Protein AF-A0A1R1XC77-F1 (afdb_monomer)

InterPro domains:
  IPR001584 Integrase, catalytic core [PS50994] (1-130)
  IPR012337 Ribonuclease H-like superfamily [SSF53098] (2-134)
  IPR036397 Ribonuclease H superfamily [G3DSA:3.30.420.10] (1-162)

Nearest PDB structures (foldseek):
  3oyj-assembly1_A-2  TM=8.930E-01  e=3.545E-09  Human spumaretrovirus
  3oyn-assembly1_A  TM=8.926E-01  e=4.710E-09  Human spumaretrovirus
  3s3n-assembly1_A-2  TM=8.943E-01  e=9.857E-09  Human spumaretrovirus
  4bac-assembly1_A-2  TM=8.737E-01  e=1.553E-08  Human spumaretrovirus
  6rny-assembly1_O  TM=8.824E-01  e=2.311E-08  Human spumaretrovirus

Structure (mmCIF, N/CA/C/O backbone):
data_AF-A0A1R1XC77-F1
#
_entry.id   AF-A0A1R1XC77-F1
#
loop_
_atom_site.group_PDB
_atom_site.id
_atom_site.type_symbol
_atom_site.label_atom_id
_atom_site.label_alt_id
_atom_site.label_comp_id
_atom_site.label_asym_id
_atom_site.label_entity_id
_atom_site.label_seq_id
_atom_site.pdbx_PDB_ins_code
_atom_site.Cartn_x
_atom_site.Cartn_y
_atom_site.Cartn_z
_atom_site.occupancy
_atom_site.B_iso_or_equiv
_atom_site.auth_seq_id
_atom_site.auth_comp_id
_atom_site.auth_asym_id
_atom_site.auth_atom_id
_atom_site.pdbx_PDB_model_num
ATOM 1 N N . MET A 1 1 ? -1.184 0.624 1.222 1.00 87.88 1 MET A N 1
ATOM 2 C CA . MET A 1 1 ? -1.801 -0.631 0.746 1.00 87.88 1 MET A CA 1
ATOM 3 C C . MET A 1 1 ? -0.849 -1.342 -0.208 1.00 87.88 1 MET A C 1
ATOM 5 O O . MET A 1 1 ? -0.090 -0.680 -0.910 1.00 87.88 1 MET A O 1
ATOM 9 N N . VAL A 1 2 ? -0.875 -2.674 -0.224 1.00 89.31 2 VAL A N 1
ATOM 10 C CA . VAL A 1 2 ? -0.146 -3.497 -1.199 1.00 89.31 2 VAL A CA 1
ATOM 11 C C . VAL A 1 2 ? -1.129 -4.496 -1.777 1.00 89.31 2 VAL A C 1
ATOM 13 O O . VAL A 1 2 ? -1.768 -5.211 -1.009 1.00 89.31 2 VAL A O 1
ATOM 16 N N . GLU A 1 3 ? -1.263 -4.532 -3.099 1.00 88.25 3 GLU A N 1
ATOM 17 C CA . GLU A 1 3 ? -2.025 -5.590 -3.759 1.00 88.25 3 GLU A CA 1
ATOM 18 C C . GLU A 1 3 ? -1.209 -6.884 -3.657 1.00 88.25 3 GLU A C 1
ATOM 20 O O . GLU A 1 3 ? -0.029 -6.921 -4.017 1.00 88.25 3 GLU A O 1
ATOM 25 N N . VAL A 1 4 ? -1.803 -7.920 -3.063 1.00 82.62 4 VAL A N 1
ATOM 26 C CA . VAL A 1 4 ? -1.058 -9.106 -2.646 1.00 82.62 4 VAL A CA 1
ATOM 27 C C . VAL A 1 4 ? -0.496 -9.830 -3.855 1.00 82.62 4 VAL A C 1
ATOM 29 O O . VAL A 1 4 ? 0.689 -10.131 -3.808 1.00 82.62 4 VAL A O 1
ATOM 32 N N . LEU A 1 5 ? -1.266 -10.073 -4.919 1.00 79.00 5 LEU A N 1
ATOM 33 C CA . LEU A 1 5 ? -0.900 -10.934 -6.054 1.00 79.00 5 LEU A CA 1
ATOM 34 C C . LEU A 1 5 ? 0.253 -10.387 -6.905 1.00 79.00 5 LEU A C 1
ATOM 36 O O . LEU A 1 5 ? 1.128 -11.136 -7.330 1.00 79.00 5 LEU A O 1
ATOM 40 N N . THR A 1 6 ? 0.287 -9.086 -7.128 1.00 82.62 6 THR A N 1
ATOM 41 C CA . THR A 1 6 ? 1.262 -8.392 -7.980 1.00 82.62 6 THR A CA 1
ATOM 42 C C . THR A 1 6 ? 2.365 -7.752 -7.144 1.00 82.62 6 THR A C 1
ATOM 44 O O . THR A 1 6 ? 3.489 -7.569 -7.608 1.00 82.62 6 THR A O 1
ATOM 47 N N . GLY A 1 7 ? 2.086 -7.477 -5.865 1.00 85.19 7 GLY A N 1
ATOM 48 C CA . GLY A 1 7 ? 2.939 -6.653 -5.013 1.00 85.19 7 GLY A CA 1
ATOM 49 C C . GLY A 1 7 ? 2.828 -5.160 -5.329 1.00 85.19 7 GLY A C 1
ATOM 50 O O . GLY A 1 7 ? 3.708 -4.404 -4.915 1.00 85.19 7 GLY A O 1
ATOM 51 N N . PHE A 1 8 ? 1.797 -4.732 -6.070 1.00 89.94 8 PHE A N 1
ATOM 52 C CA . PHE A 1 8 ? 1.641 -3.348 -6.505 1.00 89.94 8 PHE A CA 1
ATOM 53 C C . PHE A 1 8 ? 1.431 -2.410 -5.304 1.00 89.94 8 PHE A C 1
ATOM 55 O O . PHE A 1 8 ? 0.468 -2.575 -4.544 1.00 89.94 8 PHE A O 1
ATOM 62 N N . PRO A 1 9 ? 2.317 -1.415 -5.100 1.00 93.19 9 PRO A N 1
ATOM 63 C CA . PRO A 1 9 ? 2.225 -0.510 -3.969 1.00 93.19 9 PRO A CA 1
ATOM 64 C C . PRO A 1 9 ? 1.277 0.665 -4.244 1.00 93.19 9 PRO A C 1
ATOM 66 O O . PRO A 1 9 ? 1.368 1.357 -5.267 1.00 93.19 9 PRO A O 1
ATOM 69 N N . PHE A 1 10 ? 0.421 0.960 -3.269 1.00 93.19 10 PHE A N 1
ATOM 70 C CA . PHE A 1 10 ? -0.387 2.176 -3.223 1.00 93.19 10 PHE A CA 1
ATOM 71 C C . PHE A 1 10 ? -0.190 2.883 -1.883 1.00 93.19 10 PHE A C 1
ATOM 73 O O . PHE A 1 10 ? -0.379 2.287 -0.819 1.00 93.19 10 PHE A O 1
ATOM 80 N N . ALA A 1 11 ? 0.194 4.153 -1.926 1.00 93.56 11 ALA A N 1
ATOM 81 C CA . ALA A 1 11 ? 0.341 4.989 -0.747 1.00 93.56 11 ALA A CA 1
ATOM 82 C C . ALA A 1 11 ? -0.021 6.430 -1.095 1.00 93.56 11 ALA A C 1
ATOM 84 O O . ALA A 1 11 ? 0.158 6.862 -2.232 1.00 93.56 11 ALA A O 1
ATOM 85 N N . GLU A 1 12 ? -0.502 7.150 -0.094 1.00 92.69 12 GLU A N 1
ATOM 86 C CA . GLU A 1 12 ? -0.872 8.554 -0.181 1.00 92.69 12 GLU A CA 1
ATOM 87 C C . GLU A 1 12 ? -0.440 9.239 1.116 1.00 92.69 12 GLU A C 1
ATOM 89 O O . GLU A 1 12 ? -0.431 8.606 2.176 1.00 92.69 12 GLU A O 1
ATOM 94 N N . ALA A 1 13 ? -0.029 10.503 1.025 1.00 93.19 13 ALA A N 1
ATOM 95 C CA . ALA A 1 13 ? 0.314 11.294 2.196 1.00 93.19 13 ALA A CA 1
ATOM 96 C C . ALA A 1 13 ? -0.971 11.742 2.904 1.00 93.19 13 ALA A C 1
ATOM 98 O O . ALA A 1 13 ? -1.868 12.301 2.277 1.00 93.19 13 ALA A O 1
ATOM 99 N N . THR A 1 14 ? -1.053 11.502 4.211 1.00 92.50 14 THR A N 1
ATOM 100 C CA . THR A 1 14 ? -2.159 11.965 5.055 1.00 92.50 14 THR A CA 1
ATOM 101 C C . THR A 1 14 ? -1.616 12.815 6.195 1.00 92.50 14 THR A C 1
ATOM 103 O O . THR A 1 14 ? -0.503 12.600 6.674 1.00 92.50 14 THR A O 1
ATOM 106 N N . THR A 1 15 ? -2.402 13.798 6.631 1.00 90.81 15 THR A N 1
ATOM 107 C CA . THR A 1 15 ? -2.060 14.677 7.762 1.00 90.81 15 THR A CA 1
ATOM 108 C C . THR A 1 15 ? -2.272 14.001 9.111 1.00 90.81 15 THR A C 1
ATOM 110 O O . THR A 1 15 ? -1.662 14.370 10.110 1.00 90.81 15 THR A O 1
ATOM 113 N N . ASP A 1 16 ? -3.157 13.014 9.143 1.00 92.31 16 ASP A N 1
ATOM 114 C CA . ASP A 1 16 ? -3.595 12.310 10.330 1.00 92.31 16 ASP A CA 1
ATOM 115 C C . ASP A 1 16 ? -3.727 10.809 10.049 1.00 92.31 16 ASP A C 1
ATOM 117 O O . ASP A 1 16 ? -3.636 10.323 8.917 1.00 92.31 16 ASP A O 1
ATOM 121 N N . THR A 1 17 ? -3.929 10.061 11.126 1.00 90.00 17 THR A N 1
ATOM 122 C CA . THR A 1 17 ? -4.075 8.606 11.099 1.00 90.00 17 THR A CA 1
ATOM 123 C C . THR A 1 17 ? -5.507 8.177 11.387 1.00 90.00 17 THR A C 1
ATOM 125 O O . THR A 1 17 ? -5.725 7.018 11.709 1.00 90.00 17 THR A O 1
ATOM 128 N N . THR A 1 18 ? -6.505 9.063 11.300 1.00 93.81 18 THR A N 1
ATOM 129 C CA . THR A 1 18 ? -7.883 8.728 11.688 1.00 93.81 18 THR A CA 1
ATOM 130 C C . THR A 1 18 ? -8.541 7.721 10.740 1.00 93.81 18 THR A C 1
ATOM 132 O O . THR A 1 18 ? -8.132 7.529 9.593 1.00 93.81 18 THR A O 1
ATOM 135 N N . ALA A 1 19 ? -9.618 7.086 11.212 1.00 93.19 19 ALA A N 1
ATOM 136 C CA . ALA A 1 19 ? -10.421 6.176 10.398 1.00 93.19 19 ALA A CA 1
ATOM 137 C C . ALA A 1 19 ? -10.983 6.850 9.134 1.00 93.19 19 ALA A C 1
ATOM 139 O O . ALA A 1 19 ? -11.102 6.209 8.096 1.00 93.19 19 ALA A O 1
ATOM 140 N N . VAL A 1 20 ? -11.306 8.147 9.204 1.00 94.62 20 VAL A N 1
ATOM 141 C CA . VAL A 1 20 ? -11.859 8.900 8.069 1.00 94.62 20 VAL A CA 1
ATOM 142 C C . VAL A 1 20 ? -10.829 9.024 6.955 1.00 94.62 20 VAL A C 1
ATOM 144 O O . VAL A 1 20 ? -11.122 8.670 5.814 1.00 94.62 20 VAL A O 1
ATOM 147 N N . SER A 1 21 ? -9.615 9.448 7.294 1.00 94.88 21 SER A N 1
ATOM 148 C CA . SER A 1 21 ? -8.523 9.582 6.331 1.00 94.88 21 SER A CA 1
ATOM 149 C C . SER A 1 21 ? -8.114 8.228 5.756 1.00 94.88 21 SER A C 1
ATOM 151 O O . SER A 1 21 ? -7.915 8.105 4.549 1.00 94.88 21 SER A O 1
ATOM 153 N N . ALA A 1 22 ? -8.100 7.172 6.579 1.00 93.56 22 ALA A N 1
ATOM 154 C CA . ALA A 1 22 ? -7.872 5.810 6.098 1.00 93.56 22 ALA A CA 1
ATOM 155 C C . ALA A 1 22 ? -8.928 5.370 5.063 1.00 93.56 22 ALA A C 1
ATOM 157 O O . ALA A 1 22 ? -8.568 4.847 4.008 1.00 93.56 22 ALA A O 1
ATOM 158 N N . ILE A 1 23 ? -10.217 5.625 5.322 1.00 95.00 23 ILE A N 1
ATOM 159 C CA . ILE A 1 23 ? -11.314 5.320 4.386 1.00 95.00 23 ILE A CA 1
ATOM 160 C C . ILE A 1 23 ? -11.181 6.122 3.086 1.00 95.00 23 ILE A C 1
ATOM 162 O O . ILE A 1 23 ? -11.423 5.578 2.009 1.00 95.00 23 ILE A O 1
ATOM 166 N N . GLN A 1 24 ? -10.780 7.394 3.153 1.00 95.25 24 GLN A N 1
ATOM 167 C CA . GLN A 1 24 ? -10.574 8.225 1.961 1.00 95.25 24 GLN A CA 1
ATOM 168 C C . GLN A 1 24 ? -9.462 7.668 1.066 1.00 95.25 24 GLN A C 1
ATOM 170 O O . GLN A 1 24 ? -9.666 7.505 -0.138 1.00 95.25 24 GLN A O 1
ATOM 175 N N . VAL A 1 25 ? -8.3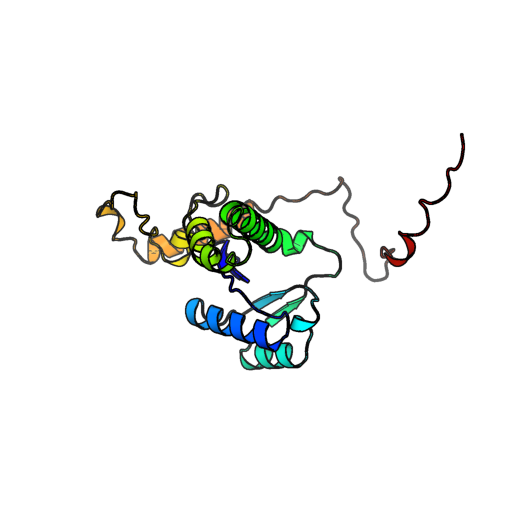16 7.315 1.657 1.00 94.62 25 VAL A N 1
ATOM 176 C CA . VAL A 1 25 ? -7.190 6.708 0.929 1.00 94.62 25 VAL A CA 1
ATOM 177 C C . VAL A 1 25 ? -7.592 5.357 0.333 1.00 94.62 25 VAL A C 1
ATOM 179 O O . VAL A 1 25 ? -7.286 5.075 -0.826 1.00 94.62 25 VAL A O 1
ATOM 182 N N . LEU A 1 26 ? -8.321 4.526 1.085 1.00 94.00 26 LEU A N 1
ATOM 183 C CA . LEU A 1 26 ? -8.824 3.251 0.571 1.00 94.00 26 LEU A CA 1
ATOM 184 C C . LEU A 1 26 ? -9.819 3.445 -0.573 1.00 94.00 26 LEU A C 1
ATOM 186 O O . LEU A 1 26 ? -9.684 2.777 -1.592 1.00 94.00 26 LEU A O 1
ATOM 190 N N . SER A 1 27 ? -10.738 4.403 -0.469 1.00 94.75 27 SER A N 1
ATOM 191 C CA . SER A 1 27 ? -11.710 4.699 -1.530 1.00 94.75 27 SER A CA 1
ATOM 192 C C . SER A 1 27 ? -11.021 5.123 -2.830 1.00 94.75 27 SER A C 1
ATOM 194 O O . SER A 1 27 ? -11.387 4.646 -3.902 1.00 94.75 27 SER A O 1
ATOM 196 N N . LYS A 1 28 ? -9.972 5.954 -2.739 1.00 94.69 28 LYS A N 1
ATOM 197 C CA . LYS A 1 28 ? -9.125 6.322 -3.890 1.00 94.69 28 LYS A CA 1
ATOM 198 C C . LYS A 1 28 ? -8.359 5.132 -4.457 1.00 94.69 28 LYS A C 1
ATOM 200 O O . LYS A 1 28 ? -8.113 5.069 -5.654 1.00 94.69 28 LYS A O 1
ATOM 205 N N . SER A 1 29 ? -7.967 4.185 -3.612 1.00 93.44 29 SER A N 1
ATOM 206 C CA . SER A 1 29 ? -7.352 2.953 -4.097 1.00 93.44 29 SER A CA 1
ATOM 207 C C . SER A 1 29 ? -8.380 2.077 -4.823 1.00 93.44 29 SER A C 1
ATOM 209 O O . SER A 1 29 ? -8.116 1.604 -5.925 1.00 93.44 29 SER A O 1
ATOM 211 N N . PHE A 1 30 ? -9.587 1.921 -4.279 1.00 93.50 30 PHE A N 1
ATOM 212 C CA . PHE A 1 30 ? -10.622 1.064 -4.860 1.00 93.50 30 PHE A CA 1
ATOM 213 C C . PHE A 1 30 ? -11.185 1.618 -6.165 1.00 93.50 30 PHE A C 1
ATOM 215 O O . PHE A 1 30 ? -11.630 0.837 -6.998 1.00 93.50 30 PHE A O 1
ATOM 222 N N . SER A 1 31 ? -11.113 2.931 -6.402 1.00 92.94 31 SER A N 1
ATOM 223 C CA . SER A 1 31 ? -11.456 3.487 -7.715 1.00 92.94 31 SER A CA 1
ATOM 224 C C . SER A 1 31 ? -10.480 3.068 -8.822 1.00 92.94 31 SER A C 1
ATOM 226 O O . SER A 1 31 ? -10.850 3.097 -9.991 1.00 92.94 31 SER A O 1
ATOM 228 N N . ILE A 1 32 ? -9.255 2.657 -8.469 1.00 89.19 32 ILE A N 1
ATOM 229 C CA . ILE A 1 32 ? -8.234 2.179 -9.413 1.00 89.19 32 ILE A CA 1
ATOM 230 C C . ILE A 1 32 ? -8.257 0.650 -9.506 1.00 89.19 32 ILE A C 1
ATOM 232 O O . ILE A 1 32 ? -8.220 0.094 -10.600 1.00 89.19 32 ILE A O 1
ATOM 236 N N . PHE A 1 33 ? -8.286 -0.032 -8.358 1.00 88.25 33 PHE A N 1
ATOM 237 C CA . PHE A 1 33 ? -8.129 -1.490 -8.280 1.00 88.25 33 PHE A CA 1
ATOM 238 C C . PHE A 1 33 ? -9.455 -2.258 -8.308 1.00 88.25 33 PHE A C 1
ATOM 240 O O . PHE A 1 33 ? -9.455 -3.470 -8.511 1.00 88.25 33 PHE A O 1
ATOM 247 N N . GLY A 1 34 ? -10.573 -1.572 -8.081 1.00 91.38 34 GLY A N 1
ATOM 248 C CA . GLY A 1 34 ? -11.833 -2.193 -7.694 1.00 91.38 34 GLY A CA 1
ATOM 249 C C . GLY A 1 34 ? -11.916 -2.448 -6.186 1.00 91.38 34 GLY A C 1
ATOM 250 O O . GLY A 1 34 ? -10.931 -2.353 -5.447 1.00 91.38 34 GLY A O 1
ATOM 251 N N . ILE A 1 35 ? -13.125 -2.763 -5.722 1.00 93.50 35 ILE A N 1
ATOM 252 C CA . ILE A 1 35 ? -13.384 -3.114 -4.323 1.00 93.50 35 ILE A CA 1
ATOM 253 C C . ILE A 1 35 ? -12.896 -4.554 -4.082 1.00 93.50 35 ILE A C 1
ATOM 255 O O . ILE A 1 35 ? -13.362 -5.471 -4.763 1.00 93.50 35 ILE A O 1
ATOM 259 N N . PRO A 1 36 ? -11.971 -4.787 -3.134 1.00 92.44 36 PRO A N 1
ATOM 260 C CA . PRO A 1 36 ? -11.471 -6.125 -2.849 1.00 92.44 36 PRO A CA 1
ATOM 261 C C . PRO A 1 36 ? -12.483 -6.940 -2.039 1.00 92.44 36 PRO A C 1
ATOM 263 O O . PRO A 1 36 ? -13.169 -6.418 -1.166 1.00 92.44 36 PRO A O 1
ATOM 266 N N . SER A 1 37 ? -12.496 -8.258 -2.235 1.00 92.06 37 SER A N 1
ATOM 267 C CA . SER A 1 37 ? -13.297 -9.171 -1.405 1.00 92.06 37 SER A CA 1
ATOM 268 C C . SER A 1 37 ? -12.763 -9.306 0.023 1.00 92.06 37 SER A C 1
ATOM 270 O O . SER A 1 37 ? -13.518 -9.606 0.948 1.00 92.06 37 SER A O 1
ATOM 272 N N . ARG A 1 38 ? -11.454 -9.099 0.224 1.00 91.44 38 ARG A N 1
ATOM 273 C CA . ARG A 1 38 ? -10.793 -9.231 1.524 1.00 91.44 38 ARG A CA 1
ATOM 274 C C . ARG A 1 38 ? -9.698 -8.192 1.710 1.00 91.44 38 ARG A C 1
ATOM 276 O O . ARG A 1 38 ? -8.892 -7.962 0.812 1.00 91.44 38 ARG A O 1
ATOM 283 N N . ILE A 1 39 ? -9.618 -7.643 2.919 1.00 91.81 39 ILE A N 1
ATOM 284 C CA . ILE A 1 39 ? -8.525 -6.772 3.354 1.00 91.81 39 ILE A CA 1
ATOM 285 C C . ILE A 1 39 ? -7.885 -7.365 4.599 1.00 91.81 39 ILE A C 1
ATOM 287 O O . ILE A 1 39 ? -8.565 -7.653 5.580 1.00 91.81 39 ILE A O 1
ATOM 291 N N . THR A 1 40 ? -6.562 -7.509 4.566 1.00 89.94 40 THR A N 1
ATOM 292 C CA . THR A 1 40 ? -5.771 -7.885 5.737 1.00 89.94 40 THR A CA 1
ATOM 293 C C . THR A 1 40 ? -5.157 -6.634 6.350 1.00 89.94 40 THR A C 1
ATOM 295 O O . THR A 1 40 ? -4.413 -5.919 5.678 1.00 89.94 40 THR A O 1
ATOM 298 N N . ILE A 1 41 ? -5.463 -6.379 7.618 1.00 89.62 41 ILE A N 1
ATOM 299 C CA . ILE A 1 41 ? -5.046 -5.182 8.360 1.00 89.62 41 ILE A CA 1
ATOM 300 C C . ILE A 1 41 ? -4.523 -5.556 9.742 1.00 89.62 41 ILE A C 1
ATOM 302 O O . ILE A 1 41 ? -4.835 -6.618 10.285 1.00 89.62 41 ILE A O 1
ATOM 306 N N . ASP A 1 42 ? -3.708 -4.675 10.312 1.00 87.31 42 ASP A N 1
ATOM 307 C CA . ASP A 1 42 ? -3.322 -4.775 11.712 1.00 87.31 42 ASP A CA 1
ATOM 308 C C . ASP A 1 42 ? -4.465 -4.328 12.643 1.00 87.31 42 ASP A C 1
ATOM 310 O O . ASP A 1 42 ? -5.546 -3.921 12.216 1.00 87.31 42 ASP A O 1
ATOM 314 N N . ARG A 1 43 ? -4.228 -4.433 13.953 1.00 85.38 43 ARG A N 1
ATOM 315 C CA . ARG A 1 43 ? -5.180 -4.014 14.993 1.00 85.38 43 ARG A CA 1
ATOM 316 C C . ARG A 1 43 ? -5.066 -2.521 15.342 1.00 85.38 43 ARG A C 1
ATOM 318 O O . ARG A 1 43 ? -5.332 -2.146 16.484 1.00 85.38 43 ARG A O 1
ATOM 325 N N . GLY A 1 44 ? -4.641 -1.674 14.402 1.00 84.38 44 GLY A N 1
ATOM 326 C CA . GLY A 1 44 ? -4.600 -0.226 14.597 1.00 84.38 44 GLY A CA 1
ATOM 327 C C . GLY A 1 44 ? -5.982 0.345 14.934 1.00 84.38 44 GLY A C 1
ATOM 328 O O . GLY A 1 44 ? -6.995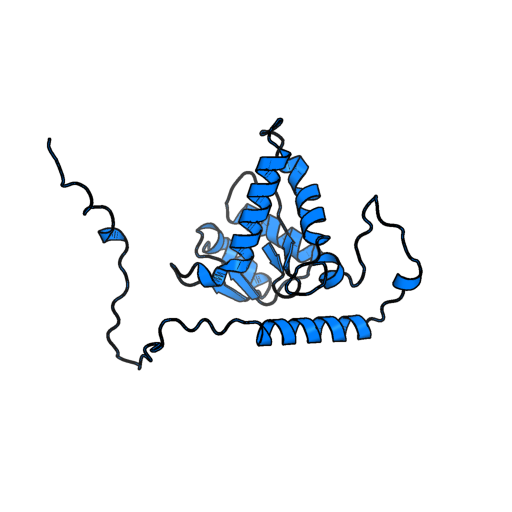 -0.092 14.390 1.00 84.38 44 GLY A O 1
ATOM 329 N N . THR A 1 45 ? -6.032 1.340 15.822 1.00 86.31 45 THR A N 1
ATOM 330 C CA . THR A 1 45 ? -7.282 1.943 16.334 1.00 86.31 45 THR A CA 1
ATOM 331 C C . THR A 1 45 ? -8.190 2.483 15.230 1.00 86.31 45 THR A C 1
ATOM 333 O O . THR A 1 45 ? -9.414 2.422 15.322 1.00 86.31 45 THR A O 1
ATOM 336 N N . SER A 1 46 ? -7.599 2.978 14.150 1.00 88.00 46 SER A N 1
ATOM 337 C CA . SER A 1 46 ? -8.308 3.505 12.984 1.00 88.00 46 SER A CA 1
ATOM 338 C C . SER A 1 46 ? -9.069 2.414 12.237 1.00 88.00 46 SER A C 1
ATOM 340 O O . SER A 1 46 ? -10.182 2.647 11.764 1.00 88.00 46 SER A O 1
ATOM 342 N N . PHE A 1 47 ? -8.496 1.213 12.193 1.00 86.50 47 PHE A N 1
ATOM 343 C CA . PHE A 1 47 ? -9.046 0.062 11.491 1.00 86.50 47 PHE A CA 1
ATOM 344 C C . PHE A 1 47 ? -9.982 -0.797 12.350 1.00 86.50 47 PHE A C 1
ATOM 346 O O . PHE A 1 47 ? -10.771 -1.565 11.812 1.00 86.50 47 PHE A O 1
ATOM 353 N N . THR A 1 48 ? -9.932 -0.656 13.677 1.00 88.31 48 THR A N 1
ATOM 354 C CA . THR A 1 48 ? -10.879 -1.300 14.605 1.00 88.31 48 THR A CA 1
ATOM 355 C C . THR A 1 48 ? 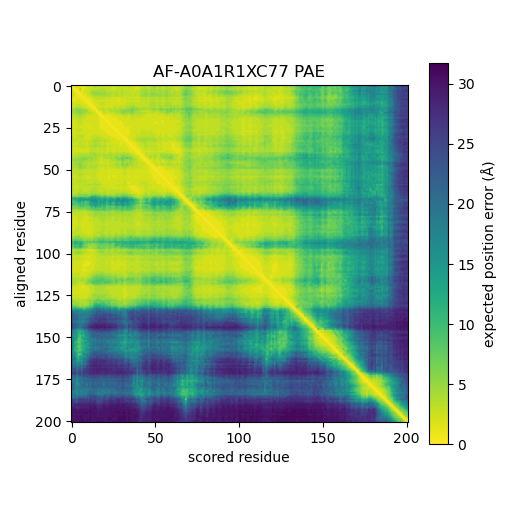-12.085 -0.421 14.944 1.00 88.31 48 THR A C 1
ATOM 357 O O . THR A 1 48 ? -12.971 -0.846 15.683 1.00 88.31 48 THR A O 1
ATOM 360 N N . SER A 1 49 ? -12.147 0.798 14.403 1.00 92.62 49 SER A N 1
ATOM 361 C CA . SER A 1 49 ? -13.252 1.730 14.633 1.00 92.62 49 SER A CA 1
ATOM 362 C C . SER A 1 49 ? -14.570 1.266 13.994 1.00 92.62 49 SER A C 1
ATOM 364 O O . SER A 1 49 ? -14.583 0.676 12.912 1.00 92.62 49 SER A O 1
ATOM 366 N N . ASN A 1 50 ? -15.703 1.612 14.617 1.00 93.75 50 ASN A N 1
ATOM 367 C CA . ASN A 1 50 ? -17.038 1.300 14.082 1.00 93.75 50 ASN A CA 1
ATOM 368 C C . ASN A 1 50 ? -17.233 1.850 12.665 1.00 93.75 50 ASN A C 1
ATOM 370 O O . ASN A 1 50 ? -17.722 1.143 11.793 1.00 93.75 50 ASN A O 1
ATOM 374 N N . LYS A 1 51 ? -16.754 3.072 12.410 1.00 94.56 51 LYS A N 1
ATOM 375 C CA . LYS A 1 51 ? -16.848 3.723 11.100 1.00 94.56 51 LYS A CA 1
ATOM 376 C C . LYS A 1 51 ? -16.123 2.942 9.999 1.00 94.56 51 LYS A C 1
ATOM 378 O O . LYS A 1 51 ? -16.604 2.869 8.873 1.00 94.56 51 LYS A O 1
ATOM 383 N N . PHE A 1 52 ? -14.970 2.351 10.318 1.00 94.56 52 PHE A N 1
ATOM 384 C CA . PHE A 1 52 ? -14.238 1.506 9.377 1.00 94.56 52 PHE A CA 1
ATOM 385 C C . PHE A 1 52 ? -14.974 0.190 9.103 1.00 94.56 52 PHE A C 1
ATOM 387 O O . PHE A 1 52 ? -15.087 -0.221 7.948 1.00 94.56 52 PHE A O 1
ATOM 394 N N . ASN A 1 53 ? -15.525 -0.433 10.150 1.00 93.88 53 ASN A N 1
ATOM 395 C CA . ASN A 1 53 ? -16.323 -1.652 10.018 1.00 93.88 53 ASN A CA 1
ATOM 396 C C . ASN A 1 53 ? -17.589 -1.419 9.179 1.00 93.88 53 ASN A C 1
ATOM 398 O O . ASN A 1 53 ? -17.871 -2.203 8.278 1.00 93.88 53 ASN A O 1
ATOM 402 N N . GLU A 1 54 ? -18.316 -0.323 9.412 1.00 96.00 54 GLU A N 1
ATOM 403 C CA . GLU A 1 54 ? -19.490 0.067 8.617 1.00 96.00 54 GLU A CA 1
ATOM 404 C C . GLU A 1 54 ? -19.140 0.256 7.139 1.00 96.00 54 GLU A C 1
ATOM 406 O O . GLU A 1 54 ? -19.825 -0.277 6.267 1.00 96.00 54 GLU A O 1
ATOM 411 N N . TYR A 1 55 ? -18.038 0.955 6.852 1.00 95.44 55 TYR A N 1
ATOM 412 C CA . TYR A 1 55 ? -17.557 1.141 5.485 1.00 95.44 55 TYR A CA 1
ATOM 413 C C . TYR A 1 55 ? -17.212 -0.190 4.802 1.00 95.44 55 TYR A C 1
ATOM 415 O O . TYR A 1 55 ? -17.577 -0.401 3.644 1.00 95.44 55 TYR A O 1
ATOM 423 N N . CYS A 1 56 ? -16.539 -1.105 5.504 1.00 94.94 56 CYS A N 1
ATOM 424 C CA . CYS A 1 56 ? -16.217 -2.420 4.951 1.00 94.94 56 CYS A CA 1
ATOM 425 C C . CYS A 1 56 ? -17.478 -3.257 4.713 1.00 94.94 56 CYS A C 1
ATOM 427 O O . CYS A 1 56 ? -17.613 -3.846 3.644 1.00 94.94 56 CYS A O 1
ATOM 429 N N . ASN A 1 57 ? -18.428 -3.246 5.652 1.00 95.25 57 ASN A N 1
ATOM 430 C CA . ASN A 1 57 ? -19.699 -3.957 5.520 1.00 95.25 57 ASN A CA 1
ATOM 431 C C . ASN A 1 57 ? -20.525 -3.433 4.337 1.00 95.25 57 ASN A C 1
ATOM 433 O O . ASN A 1 57 ? -21.029 -4.230 3.552 1.00 95.25 57 ASN A O 1
ATOM 437 N N . TYR A 1 58 ? -20.605 -2.110 4.160 1.00 95.81 58 TYR A N 1
ATOM 438 C CA . TYR A 1 58 ? -21.306 -1.492 3.027 1.00 95.81 58 TYR A CA 1
ATOM 439 C C . TYR A 1 58 ? -20.732 -1.933 1.672 1.00 95.81 58 TYR A C 1
ATOM 441 O O . TYR A 1 58 ? -21.472 -2.160 0.719 1.00 95.81 58 TYR A O 1
ATOM 449 N N . ASN A 1 59 ? -19.410 -2.091 1.595 1.00 94.75 59 ASN A N 1
ATOM 450 C CA . ASN A 1 59 ? -18.713 -2.513 0.381 1.00 94.75 59 ASN A CA 1
ATOM 451 C C . ASN A 1 59 ? -18.544 -4.043 0.271 1.00 94.75 59 ASN A C 1
ATOM 453 O O . ASN A 1 59 ? -17.848 -4.507 -0.629 1.00 94.75 59 ASN A O 1
ATOM 457 N N . ASN A 1 60 ? -19.161 -4.835 1.160 1.00 95.44 60 ASN A N 1
ATOM 458 C CA . ASN A 1 60 ? -19.014 -6.297 1.227 1.00 95.44 60 ASN A CA 1
ATOM 459 C C . ASN A 1 60 ? -17.550 -6.775 1.329 1.00 95.44 60 ASN A C 1
ATOM 461 O O . ASN A 1 60 ? -17.167 -7.804 0.767 1.00 95.44 60 ASN A O 1
ATOM 465 N N . ILE A 1 61 ? -16.721 -6.025 2.054 1.00 95.88 61 ILE A N 1
ATOM 466 C CA . ILE A 1 61 ? -15.303 -6.320 2.251 1.00 95.88 61 ILE A CA 1
ATOM 467 C C . ILE A 1 61 ? -15.130 -7.158 3.517 1.00 95.88 61 ILE A C 1
ATOM 469 O O . ILE A 1 61 ? -15.442 -6.717 4.624 1.00 95.88 61 ILE A O 1
ATOM 473 N N . MET A 1 62 ? -14.541 -8.344 3.376 1.00 93.62 62 MET A N 1
ATOM 474 C CA . MET A 1 62 ? -14.173 -9.177 4.517 1.00 93.62 62 MET A CA 1
ATOM 475 C C . MET A 1 62 ? -12.897 -8.650 5.181 1.00 93.62 62 MET A C 1
ATOM 477 O O . MET A 1 62 ? -11.818 -8.649 4.582 1.00 93.62 62 MET A O 1
ATOM 481 N N . ILE A 1 63 ? -13.001 -8.250 6.445 1.00 92.12 63 ILE A N 1
ATOM 482 C CA . ILE A 1 63 ? -11.847 -7.821 7.236 1.00 92.12 63 ILE A CA 1
ATOM 483 C C . ILE A 1 63 ? -11.138 -9.044 7.823 1.00 92.12 63 ILE A C 1
ATOM 485 O O . ILE A 1 63 ? -11.735 -9.843 8.542 1.00 92.12 63 ILE A O 1
ATOM 489 N N . ASN A 1 64 ? -9.837 -9.154 7.568 1.00 89.69 64 ASN A N 1
ATOM 490 C CA . ASN A 1 64 ? -8.950 -10.107 8.217 1.00 89.69 64 ASN A CA 1
ATOM 491 C C . ASN A 1 64 ? -7.974 -9.358 9.136 1.00 89.69 64 ASN A C 1
ATOM 493 O O . ASN A 1 64 ? -7.050 -8.688 8.671 1.00 89.69 64 ASN A O 1
ATOM 497 N N . LEU A 1 65 ? -8.183 -9.460 10.448 1.00 88.44 65 LEU A N 1
ATOM 498 C CA . LEU A 1 65 ? -7.308 -8.834 11.438 1.00 88.44 65 LEU A CA 1
ATOM 499 C C . LEU A 1 65 ? -6.110 -9.735 11.725 1.00 88.44 65 LEU A C 1
ATOM 501 O O . LEU A 1 65 ? -6.262 -10.854 12.220 1.00 88.44 65 LEU A O 1
ATOM 505 N N . LEU A 1 66 ? -4.910 -9.213 11.491 1.00 83.44 66 LEU A N 1
ATOM 506 C CA . LEU A 1 66 ? -3.679 -9.916 11.821 1.00 83.44 66 LEU A CA 1
ATOM 507 C C . LEU A 1 66 ? -3.597 -10.189 13.327 1.00 83.44 66 LEU A C 1
ATOM 509 O O . LEU A 1 66 ? -3.857 -9.273 14.121 1.00 83.44 66 LEU A O 1
ATOM 513 N N . PRO A 1 67 ? -3.230 -11.418 13.744 1.00 76.12 67 PRO A N 1
ATOM 514 C CA . PRO A 1 67 ? -3.009 -11.759 15.141 1.00 76.12 67 PRO A CA 1
ATOM 515 C C . PRO A 1 67 ? -2.082 -10.757 15.815 1.00 76.12 67 PRO A C 1
ATOM 517 O O . PRO A 1 67 ? -1.091 -10.299 15.239 1.00 76.12 67 PRO A O 1
ATOM 520 N N . ALA A 1 68 ? -2.412 -10.407 17.056 1.00 65.81 68 ALA A N 1
ATOM 521 C CA . ALA A 1 68 ? -1.532 -9.565 17.839 1.00 65.81 68 ALA A CA 1
ATOM 522 C C . ALA A 1 68 ? -0.160 -10.247 17.941 1.00 65.81 68 ALA A C 1
ATOM 524 O O . ALA A 1 68 ? -0.066 -11.439 18.224 1.00 65.81 68 ALA A O 1
ATOM 525 N N . TYR A 1 69 ? 0.901 -9.473 17.718 1.00 60.59 69 TYR A N 1
ATOM 526 C CA . TYR A 1 69 ? 2.284 -9.913 17.909 1.00 60.59 69 TYR A CA 1
ATOM 527 C C . TYR A 1 69 ? 2.801 -10.984 16.935 1.00 60.59 69 TYR A C 1
ATOM 529 O O . TYR A 1 69 ? 3.813 -11.614 17.232 1.00 60.59 69 TYR A O 1
ATOM 537 N N . GLN A 1 70 ? 2.187 -11.119 15.755 1.00 63.53 70 GLN A N 1
ATOM 538 C CA . GLN A 1 70 ? 2.714 -11.922 14.644 1.00 63.53 70 GLN A CA 1
ATOM 539 C C . GLN A 1 70 ? 3.103 -11.035 13.441 1.00 63.53 70 GLN A C 1
ATOM 541 O O . GLN A 1 70 ? 2.433 -11.069 12.407 1.00 63.53 70 GLN A O 1
ATOM 546 N N . PRO A 1 71 ? 4.190 -10.236 13.541 1.00 58.41 71 PRO A N 1
ATOM 547 C CA . PRO A 1 71 ? 4.637 -9.351 12.452 1.00 58.41 71 PRO A CA 1
ATOM 548 C C . PRO A 1 71 ? 4.996 -10.128 11.177 1.00 58.41 71 PRO A C 1
ATOM 550 O O . PRO A 1 71 ? 4.867 -9.629 10.062 1.00 58.41 71 PRO A O 1
ATOM 553 N N . GLU A 1 72 ? 5.355 -11.407 11.321 1.00 63.16 72 GLU A N 1
ATOM 554 C CA . GLU A 1 72 ? 5.670 -12.297 10.204 1.00 63.16 72 GLU A CA 1
ATOM 555 C C . GLU A 1 72 ? 4.559 -12.381 9.150 1.00 63.16 72 GLU A C 1
ATOM 557 O O . GLU A 1 72 ? 4.857 -12.591 7.971 1.00 63.16 72 GLU A O 1
ATOM 562 N N . TRP A 1 73 ? 3.302 -12.190 9.561 1.00 64.06 73 TRP A N 1
ATOM 563 C CA . TRP A 1 73 ? 2.128 -12.269 8.693 1.00 64.06 73 TRP A CA 1
ATOM 564 C C . TRP A 1 73 ? 1.905 -10.966 7.902 1.00 64.06 73 TRP A C 1
ATOM 566 O O . TRP A 1 73 ? 1.262 -10.985 6.854 1.00 64.06 73 TRP A O 1
ATOM 576 N N . ALA A 1 74 ? 2.493 -9.848 8.349 1.00 73.44 74 ALA A N 1
ATOM 577 C CA . ALA A 1 74 ? 2.468 -8.546 7.675 1.00 73.44 74 ALA A CA 1
ATOM 578 C C . ALA A 1 74 ? 3.712 -8.277 6.807 1.00 73.44 74 ALA A C 1
ATOM 580 O O . ALA A 1 74 ? 3.849 -7.189 6.241 1.00 73.44 74 ALA A O 1
ATOM 581 N N . GLY A 1 75 ? 4.633 -9.240 6.686 1.00 78.31 75 GLY A N 1
ATOM 582 C CA . GLY A 1 75 ? 5.999 -8.985 6.213 1.00 78.31 75 GLY A CA 1
ATOM 583 C C . GLY A 1 75 ? 6.112 -8.309 4.838 1.00 78.31 75 GLY A C 1
ATOM 584 O O . GLY A 1 75 ? 7.029 -7.520 4.613 1.00 78.31 75 GLY A O 1
ATOM 585 N N . ALA A 1 76 ? 5.175 -8.556 3.916 1.00 79.94 76 ALA A N 1
ATOM 586 C CA . ALA A 1 76 ? 5.155 -7.882 2.614 1.00 79.94 76 ALA A CA 1
ATOM 587 C C . ALA A 1 76 ? 4.878 -6.372 2.741 1.00 79.94 76 ALA A C 1
ATOM 589 O O . ALA A 1 76 ? 5.575 -5.557 2.131 1.00 79.94 76 ALA A O 1
ATOM 590 N N . VAL A 1 77 ? 3.898 -5.999 3.570 1.00 84.56 77 VAL A N 1
ATOM 591 C CA . VAL A 1 77 ? 3.535 -4.601 3.836 1.00 84.56 77 VAL A CA 1
ATOM 592 C C . VAL A 1 77 ? 4.641 -3.910 4.628 1.00 84.56 77 VAL A C 1
ATOM 594 O O . VAL A 1 77 ? 5.009 -2.781 4.299 1.00 84.56 77 VAL A O 1
ATOM 597 N N . GLU A 1 78 ? 5.221 -4.588 5.621 1.00 85.69 78 GLU A N 1
ATOM 598 C CA . GLU A 1 78 ? 6.327 -4.050 6.422 1.00 85.69 78 GLU A CA 1
ATOM 599 C C . GLU A 1 78 ? 7.567 -3.771 5.566 1.00 85.69 78 GLU A C 1
ATOM 601 O O . GLU A 1 78 ? 8.126 -2.671 5.624 1.00 85.69 78 GLU A O 1
ATOM 606 N N . LYS A 1 79 ? 7.960 -4.726 4.712 1.00 86.31 79 LYS A N 1
ATOM 607 C CA . LYS A 1 79 ? 9.112 -4.581 3.811 1.00 86.31 79 LYS A CA 1
ATOM 608 C C . LYS A 1 79 ? 8.913 -3.446 2.812 1.00 86.31 79 LYS A C 1
ATOM 610 O O . LYS A 1 79 ? 9.838 -2.660 2.582 1.00 86.31 79 LYS A O 1
ATOM 615 N N . LEU A 1 80 ? 7.719 -3.335 2.229 1.00 87.94 80 LEU A N 1
ATOM 616 C CA . LEU A 1 80 ? 7.418 -2.224 1.333 1.00 87.94 80 LEU A CA 1
ATOM 617 C C . LEU A 1 80 ? 7.456 -0.896 2.091 1.00 87.94 80 LEU A C 1
ATOM 619 O O . LEU A 1 80 ? 8.117 0.035 1.643 1.00 87.94 80 LEU A O 1
ATOM 623 N N . SER A 1 81 ? 6.798 -0.817 3.247 1.00 89.69 81 SER A N 1
ATOM 624 C CA . SER A 1 81 ? 6.744 0.410 4.048 1.00 89.69 81 SER A CA 1
ATOM 625 C C . SER A 1 81 ? 8.140 0.863 4.470 1.00 89.69 81 SER A C 1
ATOM 627 O O . SER A 1 81 ? 8.449 2.050 4.408 1.00 89.69 81 SER A O 1
ATOM 629 N N . TYR A 1 82 ? 9.018 -0.076 4.834 1.00 90.94 82 TYR A N 1
ATOM 630 C CA . TYR A 1 82 ? 10.432 0.205 5.073 1.00 90.94 82 TYR A CA 1
ATOM 631 C C . TYR A 1 82 ? 11.115 0.782 3.829 1.00 90.94 82 TYR A C 1
ATOM 633 O O . TYR A 1 82 ? 11.763 1.822 3.915 1.00 90.94 82 TYR A O 1
ATOM 641 N N . THR A 1 83 ? 10.932 0.144 2.672 1.00 92.31 83 THR A N 1
ATOM 642 C CA . THR A 1 83 ? 11.545 0.577 1.406 1.00 92.31 83 THR A CA 1
ATOM 643 C C . THR A 1 83 ? 11.077 1.976 1.002 1.00 92.31 83 THR A C 1
ATOM 645 O O . THR A 1 83 ? 11.894 2.804 0.597 1.00 92.31 83 THR A O 1
ATOM 648 N N . VAL A 1 84 ? 9.783 2.268 1.157 1.00 92.81 84 VAL A N 1
ATOM 649 C CA . VAL A 1 84 ? 9.200 3.590 0.892 1.00 92.81 84 VAL A CA 1
ATOM 650 C C . VAL A 1 84 ? 9.807 4.630 1.828 1.00 92.81 84 VAL A C 1
ATOM 652 O O . VAL A 1 84 ? 10.357 5.615 1.344 1.00 92.81 84 VAL A O 1
ATOM 655 N N . ARG A 1 85 ? 9.799 4.391 3.148 1.00 92.19 85 ARG A N 1
ATOM 656 C CA . ARG A 1 85 ? 10.395 5.320 4.126 1.00 92.19 85 ARG A CA 1
ATOM 657 C C . ARG A 1 85 ? 11.870 5.580 3.836 1.00 92.19 85 ARG A C 1
ATOM 659 O O . ARG A 1 85 ? 12.277 6.733 3.785 1.00 92.19 85 ARG A O 1
ATOM 666 N N . TYR A 1 86 ? 12.647 4.527 3.587 1.00 93.56 86 TYR A N 1
ATOM 667 C CA . TYR A 1 86 ? 14.065 4.641 3.248 1.00 93.56 86 TYR A CA 1
ATOM 668 C C . TYR A 1 86 ? 14.286 5.496 1.993 1.00 93.56 86 TYR A C 1
ATOM 670 O O . TYR A 1 86 ? 15.119 6.402 1.994 1.00 93.56 86 TYR A O 1
ATOM 678 N N . SER A 1 87 ? 13.507 5.242 0.938 1.00 92.94 87 SER A N 1
ATOM 679 C CA . SER A 1 87 ? 13.604 5.975 -0.329 1.00 92.94 87 SER A CA 1
ATOM 680 C C . SER A 1 87 ? 13.224 7.446 -0.165 1.00 92.94 87 SER A C 1
ATOM 682 O O . SER A 1 87 ? 13.888 8.312 -0.735 1.00 92.94 87 SER A O 1
ATOM 684 N N . ILE A 1 88 ? 12.205 7.737 0.652 1.00 93.38 88 ILE A N 1
ATOM 685 C CA . ILE A 1 88 ? 11.809 9.106 0.997 1.00 93.38 88 ILE A CA 1
ATOM 686 C C . ILE A 1 88 ? 12.960 9.795 1.725 1.00 93.38 88 ILE A C 1
ATOM 688 O O . ILE A 1 88 ? 13.433 10.824 1.257 1.00 93.38 88 ILE A O 1
ATOM 692 N N . THR A 1 89 ? 13.483 9.188 2.797 1.00 91.19 89 THR A N 1
ATOM 693 C CA . THR A 1 89 ? 14.588 9.757 3.584 1.00 91.19 89 THR A CA 1
ATOM 694 C C . THR A 1 89 ? 15.814 10.066 2.729 1.00 91.19 89 THR A C 1
ATOM 696 O O . THR A 1 89 ? 16.464 11.084 2.950 1.00 91.19 89 THR A O 1
ATOM 699 N N . LYS A 1 90 ? 16.136 9.212 1.750 1.00 91.94 90 LYS A N 1
ATOM 700 C CA . LYS A 1 90 ? 17.253 9.436 0.821 1.00 91.94 90 LYS A CA 1
ATOM 701 C C . LYS A 1 90 ? 16.972 10.528 -0.209 1.00 91.94 90 LYS A C 1
ATOM 703 O O . LYS A 1 90 ? 17.882 11.278 -0.541 1.00 91.94 90 LYS A O 1
ATOM 708 N N . SER A 1 91 ? 15.738 10.632 -0.690 1.00 89.69 91 SER A N 1
ATOM 709 C CA . SER A 1 91 ? 15.359 11.627 -1.704 1.00 89.69 91 SER A CA 1
ATOM 710 C C . SER A 1 91 ? 15.169 13.024 -1.107 1.00 89.69 91 SER A C 1
ATOM 712 O O . SER A 1 91 ? 15.423 14.019 -1.776 1.00 89.69 91 SER A O 1
ATOM 714 N N . SER A 1 92 ? 14.774 13.111 0.166 1.00 90.19 92 SER A N 1
ATOM 715 C CA . SER A 1 92 ? 14.455 14.363 0.857 1.00 90.19 92 SER A CA 1
ATOM 716 C C . SER A 1 92 ? 15.583 14.874 1.768 1.00 90.19 92 SER A C 1
ATOM 718 O O . SER A 1 92 ? 15.319 15.675 2.663 1.00 90.19 92 SER A O 1
ATOM 720 N N . ILE A 1 93 ? 16.837 14.425 1.587 1.00 88.81 93 ILE A N 1
ATOM 721 C CA . ILE A 1 93 ? 17.978 14.800 2.456 1.00 88.81 93 ILE A CA 1
ATOM 722 C C . ILE A 1 93 ? 18.122 16.323 2.575 1.00 88.81 93 ILE A C 1
ATOM 724 O O . ILE A 1 93 ? 18.325 16.835 3.675 1.00 88.81 93 ILE A O 1
ATOM 728 N N . HIS A 1 94 ? 17.984 17.034 1.453 1.00 87.38 94 HIS A N 1
ATOM 729 C CA . HIS A 1 94 ? 18.154 18.487 1.376 1.00 87.38 94 HIS A CA 1
ATOM 730 C C . HIS A 1 94 ? 16.850 19.276 1.579 1.00 87.38 94 HIS A C 1
ATOM 732 O O . HIS A 1 94 ? 16.902 20.484 1.775 1.00 87.38 94 HIS A O 1
ATOM 738 N N . GLN A 1 95 ? 15.687 18.617 1.520 1.00 88.38 95 GLN A N 1
ATOM 739 C CA . GLN A 1 95 ? 14.360 19.245 1.586 1.00 88.38 95 GLN A CA 1
ATOM 740 C C . GLN A 1 95 ? 13.380 18.314 2.310 1.00 88.38 95 GLN A C 1
ATOM 742 O O . GLN A 1 95 ? 12.525 17.679 1.691 1.00 88.38 95 GLN A O 1
ATOM 747 N N . LYS A 1 96 ? 13.536 18.188 3.632 1.00 84.25 96 LYS A N 1
ATOM 748 C CA . LYS A 1 96 ? 12.747 17.245 4.443 1.00 84.25 96 LYS A CA 1
ATOM 749 C C . LYS A 1 96 ? 11.263 17.601 4.502 1.00 84.25 96 LYS A C 1
ATOM 751 O O . LYS A 1 96 ? 10.441 16.694 4.546 1.00 84.25 96 LYS A O 1
ATOM 756 N N . ASP A 1 97 ? 10.935 18.888 4.454 1.00 86.50 97 ASP A N 1
ATOM 757 C CA . ASP A 1 97 ? 9.553 19.370 4.578 1.00 86.50 97 ASP A CA 1
ATOM 758 C C . ASP A 1 97 ? 8.704 19.082 3.332 1.00 86.50 97 ASP A C 1
ATOM 760 O O . ASP A 1 97 ? 7.483 19.086 3.408 1.00 86.50 97 ASP A O 1
ATOM 764 N N . LEU A 1 98 ? 9.346 18.773 2.199 1.00 89.44 98 LEU A N 1
ATOM 765 C CA . LEU A 1 98 ? 8.709 18.487 0.908 1.00 89.44 98 LEU A CA 1
ATOM 766 C C . LEU A 1 98 ? 8.814 17.002 0.532 1.00 89.44 98 LEU A C 1
ATOM 768 O O . LEU A 1 98 ? 8.931 16.647 -0.643 1.00 89.44 98 LEU A O 1
ATOM 772 N N . TRP A 1 99 ? 8.860 16.120 1.532 1.00 90.94 99 TRP A N 1
ATOM 773 C CA . TRP A 1 99 ? 9.043 14.679 1.337 1.00 90.94 99 TRP A CA 1
ATOM 774 C C . TRP A 1 99 ? 7.914 14.038 0.511 1.00 90.94 99 TRP A C 1
ATOM 776 O O . TRP A 1 99 ? 8.146 13.083 -0.237 1.00 90.94 99 TRP A O 1
ATOM 786 N N . ASP A 1 100 ? 6.703 14.573 0.627 1.00 91.19 100 ASP A N 1
ATOM 787 C CA . ASP A 1 100 ? 5.474 14.141 -0.035 1.00 91.19 100 ASP A CA 1
ATOM 788 C C . ASP A 1 100 ? 5.545 14.314 -1.559 1.00 91.19 100 ASP A C 1
ATOM 790 O O . ASP A 1 100 ? 5.112 13.427 -2.301 1.00 91.19 100 ASP A O 1
ATOM 794 N N . ASN A 1 101 ? 6.224 15.360 -2.041 1.00 91.12 101 ASN A N 1
ATOM 795 C CA . ASN A 1 101 ? 6.480 15.577 -3.471 1.00 91.12 101 ASN A CA 1
ATOM 796 C C . ASN A 1 101 ? 7.288 14.440 -4.123 1.00 91.12 101 ASN A C 1
ATOM 798 O O . ASN A 1 101 ? 7.194 14.207 -5.334 1.00 91.12 101 ASN A O 1
ATOM 802 N N . TYR A 1 102 ? 8.077 13.703 -3.336 1.00 91.75 102 TYR A N 1
ATOM 803 C CA . TYR A 1 102 ? 8.862 12.565 -3.822 1.00 91.75 102 TYR A CA 1
ATOM 804 C C . TYR A 1 102 ? 8.081 11.249 -3.793 1.00 91.75 102 TYR A C 1
ATOM 806 O O . TYR A 1 102 ? 8.470 10.306 -4.489 1.00 91.75 102 TYR A O 1
ATOM 814 N N . LEU A 1 103 ? 6.972 11.166 -3.047 1.00 93.38 103 LEU A N 1
ATOM 815 C CA . LEU A 1 103 ? 6.228 9.921 -2.838 1.00 93.38 103 LEU A CA 1
ATOM 816 C C . LEU A 1 103 ? 5.775 9.300 -4.163 1.00 93.38 103 LEU A C 1
ATOM 818 O O . LEU A 1 103 ? 6.027 8.121 -4.403 1.00 93.38 103 LEU A O 1
ATOM 822 N N . ASN A 1 104 ? 5.179 10.093 -5.056 1.00 92.44 104 ASN A N 1
ATOM 823 C CA . ASN A 1 104 ? 4.697 9.600 -6.350 1.00 92.44 104 ASN A CA 1
ATOM 824 C C . ASN A 1 104 ? 5.833 9.074 -7.237 1.00 92.44 104 ASN A C 1
ATOM 826 O O . ASN A 1 104 ? 5.688 8.021 -7.860 1.00 92.44 104 ASN A O 1
ATOM 830 N N . LYS A 1 105 ? 6.986 9.755 -7.247 1.00 92.06 105 LYS A N 1
ATOM 831 C CA . LYS A 1 105 ? 8.173 9.319 -8.003 1.00 92.06 105 LYS A CA 1
ATOM 832 C C . LYS A 1 105 ? 8.733 8.009 -7.450 1.00 92.06 105 LYS A C 1
ATOM 834 O O . LYS A 1 105 ? 9.049 7.100 -8.213 1.00 92.06 105 LYS A O 1
ATOM 839 N N . ILE A 1 106 ? 8.800 7.886 -6.125 1.00 93.88 106 ILE A N 1
ATOM 840 C CA . ILE A 1 106 ? 9.256 6.669 -5.442 1.00 93.88 106 ILE A CA 1
ATOM 841 C C . ILE A 1 106 ? 8.300 5.509 -5.719 1.00 93.88 106 ILE A C 1
ATOM 843 O O . ILE A 1 106 ? 8.746 4.420 -6.071 1.00 93.88 106 ILE A O 1
ATOM 847 N N . LEU A 1 107 ? 6.988 5.729 -5.606 1.00 94.44 107 LEU A N 1
ATOM 848 C CA . LEU A 1 107 ? 5.989 4.707 -5.910 1.00 94.44 107 LEU A CA 1
ATOM 849 C C . LEU A 1 107 ? 6.071 4.259 -7.369 1.00 94.44 107 LEU A C 1
ATOM 851 O O . LEU A 1 107 ? 6.006 3.060 -7.624 1.00 94.44 107 LEU A O 1
ATOM 855 N N . PHE A 1 108 ? 6.255 5.185 -8.313 1.00 92.94 108 PHE A N 1
ATOM 856 C CA . PHE A 1 108 ? 6.462 4.843 -9.720 1.00 92.94 108 PHE A CA 1
ATOM 857 C C . PHE A 1 108 ? 7.708 3.970 -9.912 1.00 92.94 108 PHE A C 1
ATOM 859 O O . PHE A 1 108 ? 7.615 2.906 -10.522 1.00 92.94 108 PHE A O 1
ATOM 866 N N . ALA A 1 109 ? 8.838 4.340 -9.304 1.00 92.31 109 ALA A N 1
ATOM 867 C CA . ALA A 1 109 ? 10.061 3.541 -9.360 1.00 92.31 109 ALA A CA 1
ATOM 868 C C . ALA A 1 109 ? 9.874 2.137 -8.756 1.00 92.31 109 ALA A C 1
ATOM 870 O O . ALA A 1 109 ? 10.337 1.150 -9.323 1.00 92.31 109 ALA A O 1
ATOM 871 N N . LEU A 1 110 ? 9.155 2.019 -7.633 1.00 92.50 110 LEU A N 1
ATOM 872 C CA . LEU A 1 110 ? 8.850 0.725 -7.013 1.00 92.50 110 LEU A CA 1
ATOM 873 C C . LEU A 1 110 ? 7.897 -0.128 -7.859 1.00 92.50 110 LEU A C 1
ATOM 875 O O . LEU A 1 110 ? 8.034 -1.347 -7.867 1.00 92.50 110 LEU A O 1
ATOM 879 N N . ARG A 1 111 ? 6.956 0.492 -8.579 1.00 92.69 111 ARG A N 1
ATOM 880 C CA . ARG A 1 111 ? 6.047 -0.198 -9.511 1.00 92.69 111 ARG A CA 1
ATOM 881 C C . ARG A 1 111 ? 6.776 -0.691 -10.760 1.00 92.69 111 ARG A C 1
ATOM 883 O O . ARG A 1 111 ? 6.457 -1.770 -11.242 1.00 92.69 111 ARG A O 1
ATOM 890 N N . ALA A 1 112 ? 7.742 0.076 -11.261 1.00 90.81 112 ALA A N 1
ATOM 891 C CA . ALA A 1 112 ? 8.522 -0.262 -12.450 1.00 90.81 112 ALA A CA 1
ATOM 892 C C . ALA A 1 112 ? 9.676 -1.240 -12.171 1.00 90.81 112 ALA A C 1
ATOM 894 O O . ALA A 1 112 ? 10.192 -1.882 -13.081 1.00 90.81 112 ALA A O 1
ATOM 895 N N . ARG A 1 113 ? 10.106 -1.375 -10.913 1.00 89.06 113 ARG A N 1
ATOM 896 C CA . ARG A 1 113 ? 11.229 -2.244 -10.561 1.00 89.06 113 ARG A CA 1
ATOM 897 C C . ARG A 1 113 ? 10.840 -3.720 -10.640 1.00 89.06 113 ARG A C 1
ATOM 899 O O . ARG A 1 113 ? 9.975 -4.184 -9.902 1.00 89.06 113 ARG A O 1
ATOM 906 N N . VAL A 1 114 ? 11.582 -4.481 -11.440 1.00 85.25 114 VAL A N 1
ATOM 907 C CA . VAL A 1 114 ? 11.476 -5.943 -11.498 1.00 85.25 114 VAL A CA 1
ATOM 908 C C . VAL A 1 114 ? 11.802 -6.568 -10.137 1.00 85.25 114 VAL A C 1
ATOM 910 O O . VAL A 1 114 ? 12.855 -6.317 -9.540 1.00 85.25 114 VAL A O 1
ATOM 913 N N . HIS A 1 115 ? 10.886 -7.388 -9.624 1.00 81.69 115 HIS A N 1
ATOM 914 C CA . HIS A 1 115 ? 11.079 -8.119 -8.375 1.00 81.69 115 HIS A CA 1
ATOM 915 C C . HIS A 1 115 ? 11.827 -9.432 -8.628 1.00 81.69 115 HIS A C 1
ATOM 917 O O . HIS A 1 115 ? 11.405 -10.244 -9.443 1.00 81.69 115 HIS A O 1
ATOM 923 N N . SER A 1 116 ? 12.876 -9.712 -7.848 1.00 76.00 116 SER A N 1
ATOM 924 C CA . SER A 1 116 ? 13.677 -10.941 -7.995 1.00 76.00 116 SER A CA 1
ATOM 925 C C . SER A 1 116 ? 12.882 -12.238 -7.814 1.00 76.00 116 SER A C 1
ATOM 927 O O . SER A 1 116 ? 13.267 -13.267 -8.349 1.00 76.00 116 SER A O 1
ATOM 929 N N . LYS A 1 117 ? 11.777 -12.196 -7.058 1.00 70.12 117 LYS A N 1
ATOM 930 C CA . LYS A 1 117 ? 10.912 -13.361 -6.825 1.00 70.12 117 LYS A CA 1
ATOM 931 C C . LYS A 1 117 ? 10.028 -13.705 -8.018 1.00 70.12 117 LYS A C 1
ATOM 933 O O . LYS A 1 117 ? 9.729 -14.870 -8.224 1.00 70.12 117 LYS A O 1
ATOM 938 N N . THR A 1 118 ? 9.536 -12.691 -8.721 1.00 72.88 118 THR A N 1
ATOM 939 C CA . THR A 1 118 ? 8.564 -12.863 -9.805 1.00 72.88 118 THR A CA 1
ATOM 940 C C . THR A 1 118 ? 9.218 -12.775 -11.173 1.00 72.88 118 THR A C 1
ATOM 942 O O . THR A 1 118 ? 8.640 -13.268 -12.126 1.00 72.88 118 THR A O 1
ATOM 945 N N . GLY A 1 119 ? 10.389 -12.141 -11.287 1.00 76.31 119 GLY A N 1
ATOM 946 C CA . GLY A 1 119 ? 11.025 -11.842 -12.572 1.00 76.31 119 GLY A CA 1
ATOM 947 C C . GLY A 1 119 ? 10.354 -10.701 -13.343 1.00 76.31 119 GLY A C 1
ATOM 948 O O . GLY A 1 119 ? 10.855 -10.307 -14.386 1.00 76.31 119 GLY A O 1
ATOM 949 N N . TYR A 1 120 ? 9.278 -10.122 -12.800 1.00 80.75 120 TYR A N 1
ATOM 950 C CA . TYR A 1 120 ? 8.465 -9.088 -13.443 1.00 80.75 120 TYR A CA 1
ATOM 951 C C . TYR A 1 120 ? 8.270 -7.865 -12.543 1.00 80.75 120 TYR A C 1
ATOM 953 O O . TYR A 1 120 ? 8.335 -7.975 -11.309 1.00 80.75 120 TYR A O 1
ATOM 961 N N . SER A 1 121 ? 8.012 -6.704 -13.152 1.00 86.88 121 SER A N 1
ATOM 962 C CA . SER A 1 121 ? 7.659 -5.476 -12.433 1.00 86.88 121 SER A CA 1
ATOM 963 C C . SER A 1 121 ? 6.210 -5.540 -11.918 1.00 86.88 121 SER A C 1
ATOM 965 O O . SER A 1 121 ? 5.339 -6.076 -12.604 1.00 86.88 121 SER A O 1
ATOM 967 N N . PRO A 1 122 ? 5.888 -5.003 -10.724 1.00 88.62 122 PRO A N 1
ATOM 968 C CA . PRO A 1 122 ? 4.499 -4.919 -10.273 1.00 88.62 122 PRO A CA 1
ATOM 969 C C . PRO A 1 122 ? 3.578 -4.201 -11.266 1.00 88.62 122 PRO A C 1
ATOM 971 O O . PRO A 1 122 ? 2.409 -4.559 -11.375 1.00 88.62 122 PRO A O 1
ATOM 974 N N . TYR A 1 123 ? 4.091 -3.205 -11.997 1.00 88.69 123 TYR A N 1
ATOM 975 C CA . TYR A 1 123 ? 3.346 -2.495 -13.036 1.00 88.69 123 TYR A CA 1
ATOM 976 C C . TYR A 1 123 ? 2.965 -3.429 -14.184 1.00 88.69 123 TYR A C 1
ATOM 978 O O . TYR A 1 123 ? 1.783 -3.528 -14.508 1.00 88.69 123 TYR A O 1
ATOM 986 N N . PHE A 1 124 ? 3.927 -4.187 -14.714 1.00 83.75 124 PHE A N 1
ATOM 987 C CA . PHE A 1 124 ? 3.661 -5.226 -15.700 1.00 83.75 124 PHE A CA 1
ATOM 988 C C . PHE A 1 124 ? 2.686 -6.264 -15.155 1.00 83.75 124 PHE A C 1
ATOM 990 O O . PHE A 1 124 ? 1.712 -6.601 -15.817 1.00 83.75 124 PHE A O 1
ATOM 997 N N . LEU A 1 125 ? 2.842 -6.691 -13.899 1.00 81.88 125 LEU A N 1
ATOM 998 C CA . LEU A 1 125 ? 1.932 -7.624 -13.224 1.00 81.88 125 LEU A CA 1
ATOM 999 C C . LEU A 1 125 ? 0.539 -7.086 -12.928 1.00 81.88 125 LEU A C 1
ATOM 1001 O O . LEU A 1 125 ? -0.363 -7.888 -12.702 1.00 81.88 125 LEU A O 1
ATOM 1005 N N . PHE A 1 126 ? 0.322 -5.777 -13.038 1.00 83.56 126 PHE A N 1
ATOM 1006 C CA . PHE A 1 126 ? -1.003 -5.178 -12.922 1.00 83.56 126 PHE A CA 1
ATOM 1007 C C . PHE A 1 126 ? -1.623 -4.828 -14.287 1.00 83.56 126 PHE A C 1
ATOM 1009 O O . PHE A 1 126 ? -2.711 -5.304 -14.602 1.00 83.56 126 PHE A O 1
ATOM 1016 N N . PHE A 1 127 ? -0.890 -4.139 -15.166 1.00 82.44 127 PHE A N 1
ATOM 1017 C CA . PHE A 1 127 ? -1.401 -3.627 -16.448 1.00 82.44 127 PHE A CA 1
ATOM 1018 C C . PHE A 1 127 ? -1.153 -4.524 -17.671 1.00 82.44 127 PHE A C 1
ATOM 1020 O O . PHE A 1 127 ? -1.820 -4.349 -18.683 1.00 82.44 127 PHE A O 1
ATOM 1027 N N . GLY A 1 128 ? -0.231 -5.488 -17.594 1.00 76.56 128 GLY A N 1
ATOM 1028 C CA . GLY A 1 128 ? 0.139 -6.356 -18.725 1.00 76.56 128 GLY A CA 1
ATOM 1029 C C . GLY A 1 128 ? 1.044 -5.670 -19.751 1.00 76.56 128 GLY A C 1
ATOM 1030 O O . GLY A 1 128 ? 1.245 -6.182 -20.841 1.00 76.56 128 GLY A O 1
ATOM 1031 N N . ILE A 1 129 ? 1.570 -4.496 -19.408 1.00 80.38 129 ILE A N 1
ATOM 1032 C CA . ILE A 1 129 ? 2.527 -3.728 -20.200 1.00 80.38 129 ILE A CA 1
ATOM 1033 C C . ILE A 1 129 ? 3.589 -3.176 -19.257 1.00 80.38 129 ILE A C 1
ATOM 1035 O O . ILE A 1 129 ? 3.297 -2.910 -18.089 1.00 80.38 129 ILE A O 1
ATOM 1039 N N . GLU A 1 130 ? 4.817 -3.013 -19.736 1.00 81.50 130 GLU A N 1
ATOM 1040 C CA . GLU A 1 130 ? 5.853 -2.344 -18.950 1.00 81.50 130 GLU A CA 1
ATOM 1041 C C . GLU A 1 130 ? 5.608 -0.824 -18.935 1.00 81.50 130 GLU A C 1
ATOM 1043 O O . GLU A 1 130 ? 5.122 -0.257 -19.920 1.00 81.50 130 GLU A O 1
ATOM 1048 N N . PRO A 1 131 ? 5.908 -0.133 -17.821 1.00 82.88 131 PRO A N 1
ATOM 1049 C CA . PRO A 1 131 ? 5.766 1.308 -17.765 1.00 82.88 131 PRO A CA 1
ATOM 1050 C C . PRO A 1 131 ? 6.833 1.955 -18.645 1.00 82.88 131 PRO A C 1
ATOM 1052 O O . PRO A 1 131 ? 8.007 1.591 -18.587 1.00 82.88 131 PRO A O 1
ATOM 1055 N N . ASN A 1 132 ? 6.445 2.974 -19.408 1.00 81.62 132 ASN A N 1
ATOM 1056 C CA . ASN A 1 132 ? 7.410 3.757 -20.165 1.00 81.62 132 ASN A CA 1
ATOM 1057 C C . ASN A 1 132 ? 8.283 4.571 -19.195 1.00 81.62 132 ASN A C 1
ATOM 1059 O O . ASN A 1 132 ? 7.819 5.537 -18.582 1.00 81.62 132 ASN A O 1
ATOM 1063 N N . LEU A 1 133 ? 9.537 4.154 -19.015 1.00 81.25 133 LEU A N 1
ATOM 1064 C CA . LEU A 1 133 ? 10.535 4.936 -18.293 1.00 81.25 133 LEU A CA 1
ATOM 1065 C C . LEU A 1 133 ? 11.275 5.813 -19.298 1.00 81.25 133 LEU A C 1
ATOM 1067 O O . LEU A 1 133 ? 11.689 5.315 -20.339 1.00 81.25 133 LEU A O 1
ATOM 1071 N N . SER A 1 134 ? 11.528 7.075 -18.938 1.00 70.12 134 SER A N 1
ATOM 1072 C CA . SER A 1 134 ? 12.136 8.113 -19.790 1.00 70.12 134 SER A CA 1
ATOM 1073 C C . SER A 1 134 ? 13.423 7.706 -20.529 1.00 70.12 134 SER A C 1
ATOM 1075 O O . SER A 1 134 ? 13.807 8.375 -21.481 1.00 70.12 134 SER A O 1
ATOM 1077 N N . ASN A 1 135 ? 14.085 6.628 -20.098 1.00 64.50 135 ASN A N 1
ATOM 1078 C CA . ASN A 1 135 ? 15.367 6.155 -20.615 1.00 64.50 135 ASN A CA 1
ATOM 1079 C C . ASN A 1 135 ? 15.277 4.785 -21.320 1.00 64.50 135 ASN A C 1
ATOM 1081 O O . ASN A 1 135 ? 16.312 4.166 -21.558 1.00 64.50 135 ASN A O 1
ATOM 1085 N N . THR A 1 136 ? 14.076 4.276 -21.614 1.00 63.19 136 THR A N 1
ATOM 1086 C CA . THR A 1 136 ? 13.895 2.962 -22.258 1.00 63.19 136 THR A CA 1
ATOM 1087 C C . THR A 1 136 ? 13.507 3.160 -23.715 1.00 63.19 136 THR A C 1
ATOM 1089 O O . THR A 1 136 ? 12.567 3.894 -24.010 1.00 63.19 136 THR A O 1
ATOM 1092 N N . LEU A 1 137 ? 14.226 2.512 -24.633 1.00 62.53 137 LEU A N 1
ATOM 1093 C CA . LEU A 1 137 ? 13.813 2.446 -26.033 1.00 62.53 137 LEU A CA 1
ATOM 1094 C C . LEU A 1 137 ? 12.545 1.588 -26.109 1.00 62.53 137 LEU A C 1
ATOM 1096 O O . LEU A 1 137 ? 12.539 0.455 -25.632 1.00 62.53 137 LEU A O 1
ATOM 1100 N N . ILE A 1 138 ? 11.468 2.153 -26.654 1.00 62.03 138 ILE A N 1
ATOM 1101 C CA . ILE A 1 138 ? 10.207 1.437 -26.848 1.00 62.03 138 ILE A CA 1
ATOM 1102 C C . ILE A 1 138 ? 10.418 0.477 -28.016 1.00 62.03 138 ILE A C 1
ATOM 1104 O O . ILE A 1 138 ? 10.593 0.913 -29.151 1.00 62.03 138 ILE A O 1
ATOM 1108 N N . ASP A 1 139 ? 10.419 -0.819 -27.736 1.00 59.22 139 ASP A N 1
ATOM 1109 C CA . ASP A 1 139 ? 10.338 -1.842 -28.771 1.00 59.22 139 ASP A CA 1
ATOM 1110 C C . ASP A 1 139 ? 8.854 -2.087 -29.092 1.00 59.22 139 ASP A C 1
ATOM 1112 O O . ASP A 1 139 ? 8.095 -2.580 -28.253 1.00 59.22 139 ASP A O 1
ATOM 1116 N N . GLU A 1 140 ? 8.422 -1.695 -30.296 1.00 61.19 140 GLU A N 1
ATOM 1117 C CA . GLU A 1 140 ? 7.029 -1.814 -30.757 1.00 61.19 140 GLU A CA 1
ATOM 1118 C C . GLU A 1 140 ? 6.524 -3.267 -30.790 1.00 61.19 140 GLU A C 1
ATOM 1120 O O . GLU A 1 140 ? 5.312 -3.498 -30.776 1.00 61.19 140 GLU A O 1
ATOM 1125 N N . SER A 1 141 ? 7.420 -4.261 -30.760 1.00 59.59 141 SER A N 1
ATOM 1126 C CA . SER A 1 141 ? 7.043 -5.679 -30.716 1.00 59.59 141 SER A CA 1
ATOM 1127 C C . SER A 1 141 ? 6.344 -6.102 -29.410 1.00 59.59 141 SER A C 1
ATOM 1129 O O . SER A 1 141 ? 5.625 -7.102 -29.402 1.00 59.59 141 SER A O 1
ATOM 1131 N N . TYR A 1 142 ? 6.467 -5.321 -28.325 1.00 56.19 142 TYR A N 1
ATOM 1132 C CA . TYR A 1 142 ? 5.812 -5.579 -27.030 1.00 56.19 142 TYR A CA 1
ATOM 1133 C C . TYR A 1 142 ? 4.352 -5.102 -26.944 1.00 56.19 142 TYR A C 1
ATOM 1135 O O . TYR A 1 142 ? 3.684 -5.349 -25.938 1.00 56.19 142 TYR A O 1
ATOM 1143 N N . LEU A 1 143 ? 3.828 -4.426 -27.973 1.00 55.88 143 LEU A N 1
ATOM 1144 C CA . LEU A 1 143 ? 2.496 -3.804 -27.934 1.00 55.88 143 LEU A CA 1
ATOM 1145 C C . LEU A 1 143 ? 1.331 -4.806 -27.979 1.00 55.88 143 LEU A C 1
ATOM 1147 O O . LEU A 1 143 ? 0.187 -4.425 -27.733 1.00 55.88 143 LEU A O 1
ATOM 1151 N N . ILE A 1 144 ? 1.600 -6.084 -28.257 1.00 59.19 144 ILE A N 1
ATOM 1152 C CA . ILE A 1 144 ? 0.573 -7.125 -28.323 1.00 59.19 144 ILE A CA 1
ATOM 1153 C C . ILE A 1 144 ? 0.902 -8.222 -27.311 1.00 59.19 144 ILE A C 1
ATOM 1155 O O . ILE A 1 144 ? 1.510 -9.237 -27.637 1.00 59.19 144 ILE A O 1
ATOM 1159 N N . GLN A 1 145 ? 0.443 -8.047 -26.073 1.00 55.91 145 GLN A N 1
ATOM 1160 C CA . GLN A 1 145 ? 0.264 -9.171 -25.159 1.00 55.91 145 GLN A CA 1
ATOM 1161 C C . GLN A 1 145 ? -1.216 -9.524 -25.100 1.00 55.91 145 GLN A C 1
ATOM 1163 O O . GLN A 1 145 ? -2.049 -8.740 -24.643 1.00 55.91 145 GLN A O 1
ATOM 1168 N N . SER A 1 146 ? -1.560 -10.708 -25.615 1.00 59.28 146 SER A N 1
ATOM 1169 C CA . SER A 1 146 ? -2.932 -11.201 -25.549 1.00 59.28 146 SER A CA 1
ATOM 1170 C C . SER A 1 146 ? -3.372 -11.307 -24.084 1.00 59.28 146 SER A C 1
ATOM 1172 O O . SER A 1 146 ? -2.594 -11.651 -23.188 1.00 59.28 146 SER A O 1
ATOM 1174 N N . LYS A 1 147 ? -4.658 -11.055 -23.831 1.00 59.03 147 LYS A N 1
ATOM 1175 C CA . LYS A 1 147 ? -5.286 -11.255 -22.517 1.00 59.03 147 LYS A CA 1
ATOM 1176 C C . LYS A 1 147 ? -5.045 -12.674 -21.962 1.00 59.03 147 LYS A C 1
ATOM 1178 O O . LYS A 1 147 ? -5.045 -12.866 -20.753 1.00 59.03 147 LYS A O 1
ATOM 1183 N N . GLU A 1 148 ? -4.808 -13.659 -22.826 1.00 60.06 148 GLU A N 1
ATOM 1184 C CA . GLU A 1 148 ? -4.538 -15.058 -22.465 1.00 60.06 148 GLU A CA 1
ATOM 1185 C C . GLU A 1 148 ? -3.096 -15.276 -21.986 1.00 60.06 148 GLU A C 1
ATOM 1187 O O . GLU A 1 148 ? -2.876 -15.982 -20.998 1.00 60.06 148 GLU A O 1
ATOM 1192 N N . ALA A 1 149 ? -2.114 -14.623 -22.622 1.00 59.97 149 ALA A N 1
ATOM 1193 C CA . ALA A 1 149 ? -0.727 -14.617 -22.150 1.00 59.97 149 ALA A CA 1
ATOM 1194 C C . ALA A 1 149 ? -0.657 -14.042 -20.731 1.00 59.97 149 ALA A C 1
ATOM 1196 O O . ALA A 1 149 ? -0.043 -14.622 -19.835 1.00 59.97 149 ALA A O 1
ATOM 1197 N N . ARG A 1 150 ? -1.423 -12.972 -20.508 1.00 65.06 150 ARG A N 1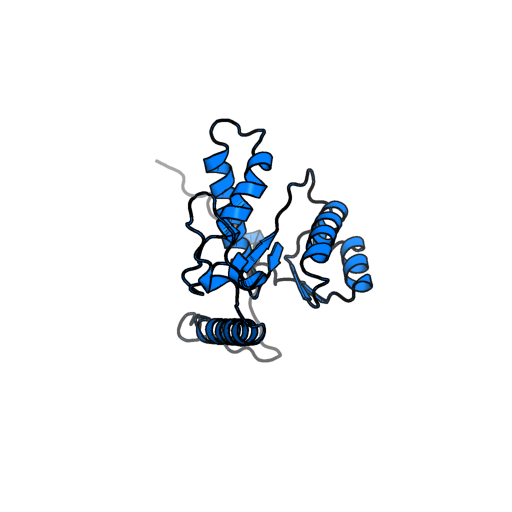
ATOM 1198 C CA . ARG A 1 150 ? -1.574 -12.319 -19.216 1.00 65.06 150 ARG A CA 1
ATOM 1199 C C . ARG A 1 150 ? -2.154 -13.228 -18.126 1.00 65.06 150 ARG A C 1
ATOM 1201 O O . ARG A 1 150 ? -1.630 -13.264 -17.014 1.00 65.06 150 ARG A O 1
ATOM 1208 N N . VAL A 1 151 ? -3.226 -13.959 -18.430 1.00 66.75 151 VAL A N 1
ATOM 1209 C CA . VAL A 1 151 ? -3.828 -14.931 -17.496 1.00 66.75 151 VAL A CA 1
ATOM 1210 C C . VAL A 1 151 ? -2.829 -16.036 -17.159 1.00 66.75 151 VAL A C 1
ATOM 1212 O O . VAL A 1 151 ? -2.613 -16.334 -15.990 1.00 66.75 151 VAL A O 1
ATOM 1215 N N . THR A 1 152 ? -2.131 -16.557 -18.168 1.00 62.56 152 THR A N 1
ATOM 1216 C CA . THR A 1 152 ? -1.119 -17.606 -17.987 1.00 62.56 152 THR A CA 1
ATOM 1217 C C . THR A 1 152 ? 0.042 -17.138 -17.102 1.00 62.56 152 THR A C 1
ATOM 1219 O O . THR A 1 152 ? 0.554 -17.903 -16.284 1.00 62.56 152 THR A O 1
ATOM 1222 N N . GLU A 1 153 ? 0.478 -15.885 -17.238 1.00 64.94 153 GLU A N 1
ATOM 1223 C CA . GLU A 1 153 ? 1.496 -15.291 -16.366 1.00 64.94 153 GLU A CA 1
ATOM 1224 C C . GLU A 1 153 ? 1.008 -15.129 -14.926 1.00 64.94 153 GLU A C 1
ATOM 1226 O O . GLU A 1 153 ? 1.740 -15.473 -13.996 1.00 64.94 153 GLU A O 1
ATOM 1231 N N . LEU A 1 154 ? -0.223 -14.647 -14.728 1.00 68.44 154 LEU A N 1
ATOM 1232 C CA . LEU A 1 154 ? -0.819 -14.514 -13.396 1.00 68.44 154 LEU A CA 1
ATOM 1233 C C . LEU A 1 154 ? -0.989 -15.875 -12.709 1.00 68.44 154 LEU A C 1
ATOM 1235 O O . LEU A 1 154 ? -0.650 -15.995 -11.530 1.00 68.44 154 LEU A O 1
ATOM 1239 N N . ASP A 1 155 ? -1.409 -16.907 -13.442 1.00 68.38 155 ASP A N 1
ATOM 1240 C CA . ASP A 1 155 ? -1.517 -18.277 -12.928 1.00 68.38 155 ASP A CA 1
ATOM 1241 C C . ASP A 1 155 ? -0.144 -18.844 -12.556 1.00 68.38 155 ASP A C 1
ATOM 1243 O O . ASP A 1 155 ? 0.038 -19.387 -11.460 1.00 68.38 155 ASP A O 1
ATOM 1247 N N . LYS A 1 156 ? 0.868 -18.639 -13.412 1.00 68.00 156 LY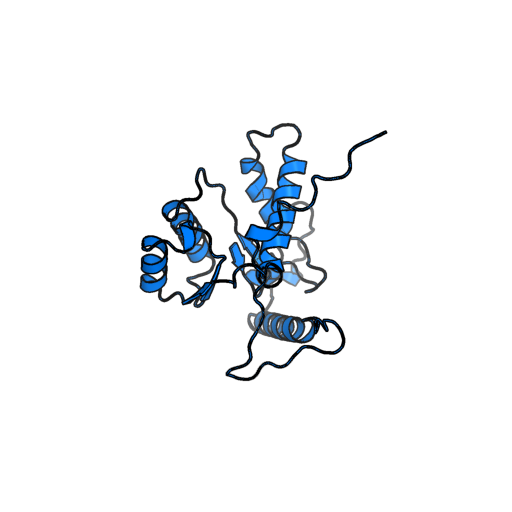S A N 1
ATOM 1248 C CA . LYS A 1 156 ? 2.263 -18.990 -13.102 1.00 68.00 156 LYS A CA 1
ATOM 1249 C C . LYS A 1 156 ? 2.763 -18.266 -11.857 1.00 68.00 156 LYS A C 1
ATOM 1251 O O . LYS A 1 156 ? 3.491 -18.865 -11.068 1.00 68.00 156 LYS A O 1
ATOM 1256 N N . LEU A 1 157 ? 2.389 -17.005 -11.649 1.00 66.31 157 LEU A N 1
ATOM 1257 C CA . LEU A 1 157 ? 2.792 -16.226 -10.476 1.00 66.31 157 LEU A CA 1
ATOM 1258 C C . LEU A 1 157 ? 2.105 -16.685 -9.203 1.00 66.31 157 LEU A C 1
ATOM 1260 O O . LEU A 1 157 ? 2.776 -16.798 -8.176 1.00 66.31 157 LEU A O 1
ATOM 1264 N N . ALA A 1 158 ? 0.801 -16.954 -9.258 1.00 64.56 158 ALA A N 1
ATOM 1265 C CA . ALA A 1 158 ? 0.070 -17.534 -8.143 1.00 64.56 158 ALA A CA 1
ATOM 1266 C C . ALA A 1 158 ? 0.705 -18.876 -7.755 1.00 64.56 158 ALA A C 1
ATOM 1268 O O . ALA A 1 158 ? 1.139 -19.033 -6.613 1.00 64.56 158 ALA A O 1
ATOM 1269 N N . ALA A 1 159 ? 0.887 -19.783 -8.720 1.00 59.34 159 ALA A N 1
ATOM 1270 C CA . ALA A 1 159 ? 1.524 -21.083 -8.513 1.00 59.34 159 ALA A CA 1
ATOM 1271 C C . ALA A 1 159 ? 2.961 -20.960 -7.977 1.00 59.34 159 ALA A C 1
ATOM 1273 O O . ALA A 1 159 ? 3.313 -21.617 -6.999 1.00 59.34 159 ALA A O 1
ATOM 1274 N N . SER A 1 160 ? 3.771 -20.060 -8.543 1.00 59.56 160 SER A N 1
ATOM 1275 C CA . SER A 1 160 ? 5.141 -19.804 -8.073 1.00 59.56 160 SER A CA 1
ATOM 1276 C C . SER A 1 160 ? 5.155 -19.260 -6.648 1.00 59.56 160 SER A C 1
ATOM 1278 O O . SER A 1 160 ? 6.049 -19.589 -5.882 1.00 59.56 160 SER A O 1
ATOM 1280 N N . ARG A 1 161 ? 4.172 -18.449 -6.243 1.00 55.62 161 ARG A N 1
ATOM 1281 C CA . ARG A 1 161 ? 4.080 -17.917 -4.873 1.00 55.62 161 ARG A CA 1
ATOM 1282 C C . ARG A 1 161 ? 3.623 -18.957 -3.860 1.00 55.62 161 ARG A C 1
ATOM 1284 O O . ARG A 1 161 ? 4.122 -18.919 -2.739 1.00 55.62 161 ARG A O 1
ATOM 1291 N N . PHE A 1 162 ? 2.728 -19.864 -4.248 1.00 54.12 162 PHE A N 1
ATOM 1292 C CA . PHE A 1 162 ? 2.388 -21.029 -3.429 1.00 54.12 162 PHE A CA 1
ATOM 1293 C C . PHE A 1 162 ? 3.584 -21.986 -3.308 1.00 54.12 162 PHE A C 1
ATOM 1295 O O . PHE A 1 162 ? 3.877 -22.433 -2.208 1.00 54.12 162 PHE A O 1
ATOM 1302 N N . GLY A 1 163 ? 4.334 -22.225 -4.391 1.00 52.62 163 GLY A N 1
ATOM 1303 C CA . GLY A 1 163 ? 5.517 -23.100 -4.385 1.00 52.62 163 GLY A CA 1
ATOM 1304 C C . GLY A 1 163 ? 6.786 -22.492 -3.764 1.00 52.62 163 GLY A C 1
ATOM 1305 O O . GLY A 1 163 ? 7.662 -23.227 -3.324 1.00 52.62 163 GLY A O 1
ATOM 1306 N N . LEU A 1 164 ? 6.897 -21.158 -3.714 1.00 48.94 164 LEU A N 1
ATOM 1307 C CA . LEU A 1 164 ? 8.005 -20.405 -3.097 1.00 48.94 164 LEU A CA 1
ATOM 1308 C C . LEU A 1 164 ? 7.640 -19.833 -1.721 1.00 48.94 164 LEU A C 1
ATOM 1310 O O . LEU A 1 164 ? 8.412 -19.042 -1.159 1.00 48.94 164 LEU A O 1
ATOM 1314 N N . GLN A 1 165 ? 6.470 -20.176 -1.168 1.00 47.09 165 GLN A N 1
ATOM 1315 C CA . GLN A 1 165 ? 6.296 -20.068 0.272 1.00 47.09 165 GLN A CA 1
ATOM 1316 C C . GLN A 1 165 ? 7.373 -20.962 0.868 1.00 47.09 165 GLN A C 1
ATOM 1318 O O . GLN A 1 165 ? 7.315 -22.179 0.763 1.00 47.09 165 GLN A O 1
ATOM 1323 N N . CYS A 1 166 ? 8.418 -20.344 1.420 1.00 44.41 166 CYS A N 1
ATOM 1324 C CA . CYS A 1 166 ? 9.350 -21.089 2.235 1.00 44.41 166 CYS A CA 1
ATOM 1325 C C . CYS A 1 166 ? 8.510 -21.736 3.327 1.00 44.41 166 CYS A C 1
ATOM 1327 O O . CYS A 1 166 ? 7.945 -21.007 4.151 1.00 44.41 166 CYS A O 1
ATOM 1329 N N . ASP A 1 167 ? 8.458 -23.065 3.327 1.00 44.81 167 ASP A N 1
ATOM 1330 C CA . ASP A 1 167 ? 8.155 -23.827 4.522 1.00 44.81 167 ASP A CA 1
ATOM 1331 C C . ASP A 1 167 ? 9.164 -23.348 5.558 1.00 44.81 167 ASP A C 1
ATOM 1333 O O . ASP A 1 167 ? 10.343 -23.714 5.559 1.00 44.81 167 ASP A O 1
ATOM 1337 N N . ARG A 1 168 ? 8.740 -22.389 6.382 1.00 45.16 168 ARG A N 1
ATOM 1338 C CA . ARG A 1 168 ? 9.538 -21.942 7.509 1.00 45.16 168 ARG A CA 1
ATOM 1339 C C . ARG A 1 168 ? 9.425 -23.060 8.519 1.00 45.16 168 ARG A C 1
ATOM 1341 O O . ARG A 1 168 ? 8.573 -23.027 9.403 1.00 45.16 168 ARG A O 1
ATOM 1348 N N . PHE A 1 169 ? 10.284 -24.056 8.370 1.00 44.03 169 PHE A N 1
ATOM 1349 C CA . PHE A 1 169 ? 10.581 -24.961 9.454 1.00 44.03 169 PHE A CA 1
ATOM 1350 C C . PHE A 1 169 ? 11.238 -24.113 10.546 1.00 44.03 169 PHE A C 1
ATOM 1352 O O . PHE A 1 169 ? 12.440 -23.853 10.541 1.00 44.03 169 PHE A O 1
ATOM 1359 N N . GLY A 1 170 ? 10.421 -23.634 11.489 1.00 49.81 170 GLY A N 1
ATOM 1360 C CA . GLY A 1 170 ? 10.909 -23.472 12.851 1.00 49.81 170 GLY A CA 1
ATOM 1361 C C . GLY A 1 170 ? 11.487 -24.811 13.314 1.00 49.81 170 GLY A C 1
ATOM 1362 O O . GLY A 1 170 ? 11.144 -25.844 12.739 1.00 49.81 170 GLY A O 1
ATOM 1363 N N . SER A 1 171 ? 12.389 -24.765 14.301 1.00 55.28 171 SER A N 1
ATOM 1364 C CA . SER A 1 171 ? 13.022 -25.921 14.965 1.00 55.28 171 SER A CA 1
ATOM 1365 C C . SER A 1 171 ? 12.233 -27.224 14.797 1.00 55.28 171 SER A C 1
ATOM 1367 O O . SER A 1 171 ? 11.027 -27.207 15.022 1.00 55.28 171 SER A O 1
ATOM 1369 N N . SER A 1 172 ? 12.908 -28.328 14.446 1.00 55.56 172 SER A N 1
ATOM 1370 C CA . SER A 1 172 ? 12.389 -29.613 13.924 1.00 55.56 172 SER A CA 1
ATOM 1371 C C . SER A 1 172 ? 11.189 -30.274 14.638 1.00 55.56 172 SER A C 1
ATOM 1373 O O . SER A 1 172 ? 10.734 -31.332 14.212 1.00 55.56 172 SER A O 1
ATOM 1375 N N . LYS A 1 173 ? 10.663 -29.683 15.712 1.00 58.44 173 LYS A N 1
ATOM 1376 C CA . LYS A 1 173 ? 9.383 -29.983 16.353 1.00 58.44 173 LYS A CA 1
ATOM 1377 C C . LYS A 1 173 ? 8.521 -28.716 16.431 1.00 58.44 173 LYS A C 1
ATOM 1379 O O . LYS A 1 173 ? 8.667 -27.923 17.360 1.00 58.44 173 LYS A O 1
ATOM 1384 N N . VAL A 1 174 ? 7.582 -28.557 15.501 1.00 61.53 174 VAL A N 1
ATOM 1385 C CA . VAL A 1 174 ? 6.433 -27.659 15.702 1.00 61.53 174 VAL A CA 1
ATOM 1386 C C . VAL A 1 174 ? 5.461 -28.385 16.642 1.00 61.53 174 VAL A C 1
ATOM 1388 O O . VAL A 1 174 ? 5.038 -29.491 16.303 1.00 61.53 174 VAL A O 1
ATOM 1391 N N . PRO A 1 175 ? 5.135 -27.844 17.828 1.00 73.25 175 PRO A N 1
ATOM 1392 C CA . PRO A 1 175 ? 4.176 -28.482 18.720 1.00 73.25 175 PRO A CA 1
ATOM 1393 C C . PRO A 1 175 ? 2.787 -28.476 18.072 1.00 73.25 175 PRO A C 1
ATOM 1395 O O . PRO A 1 175 ? 2.298 -27.434 17.635 1.00 73.25 175 PRO A O 1
ATOM 1398 N N . VAL A 1 176 ? 2.170 -29.652 17.989 1.00 80.06 176 VAL A N 1
ATOM 1399 C CA . VAL A 1 176 ? 0.760 -29.802 17.619 1.00 80.06 176 VAL A CA 1
ATOM 1400 C C . VAL A 1 176 ? -0.050 -29.620 18.897 1.00 80.06 176 VAL A C 1
ATOM 1402 O O . VAL A 1 176 ? 0.269 -30.251 19.900 1.00 80.06 176 VAL A O 1
ATOM 1405 N N . PHE A 1 177 ? -1.050 -28.742 18.863 1.00 82.44 177 PHE A N 1
ATOM 1406 C CA . PHE A 1 177 ? -1.928 -28.483 20.002 1.00 82.44 177 PHE A CA 1
ATOM 1407 C C . PHE A 1 177 ? -3.310 -29.077 19.738 1.00 82.44 177 PHE A C 1
ATOM 1409 O O . PHE A 1 177 ? -3.898 -28.830 18.679 1.00 82.44 177 PHE A O 1
ATOM 1416 N N . GLU A 1 178 ? -3.837 -29.818 20.705 1.00 87.56 178 GLU A N 1
ATOM 1417 C CA . GLU A 1 178 ? -5.201 -30.330 20.699 1.00 87.56 178 GLU A CA 1
ATOM 1418 C C . GLU A 1 178 ? -6.139 -29.422 21.507 1.00 87.56 178 GLU A C 1
ATOM 1420 O O . GLU A 1 178 ? -5.746 -28.579 22.321 1.00 87.56 178 GLU A O 1
ATOM 1425 N N . LYS A 1 179 ? -7.439 -29.550 21.242 1.00 75.88 179 LYS A N 1
ATOM 1426 C CA . LYS A 1 179 ? -8.459 -28.779 21.953 1.00 75.88 179 LYS A CA 1
ATOM 1427 C C . LYS A 1 179 ? -8.432 -29.194 23.430 1.00 75.88 179 LYS A C 1
ATOM 1429 O O . LYS A 1 179 ? -8.677 -30.359 23.706 1.00 75.88 179 LYS A O 1
ATOM 1434 N N . GLN A 1 180 ? -8.244 -28.222 24.335 1.00 81.38 180 GLN A N 1
ATOM 1435 C CA . GLN A 1 180 ? -8.041 -28.344 25.800 1.00 81.38 180 GLN A CA 1
ATOM 1436 C C . GLN A 1 180 ? -6.579 -28.325 26.279 1.00 81.38 180 GLN A C 1
ATOM 1438 O O . GLN A 1 180 ? -6.353 -28.307 27.489 1.00 81.38 180 GLN A O 1
ATOM 1443 N N . ASP A 1 181 ? -5.604 -28.205 25.377 1.00 88.50 181 ASP A N 1
ATOM 1444 C CA . ASP A 1 181 ? -4.217 -27.991 25.788 1.00 88.50 181 ASP A CA 1
ATOM 1445 C C . ASP A 1 181 ? -4.018 -26.634 26.475 1.00 88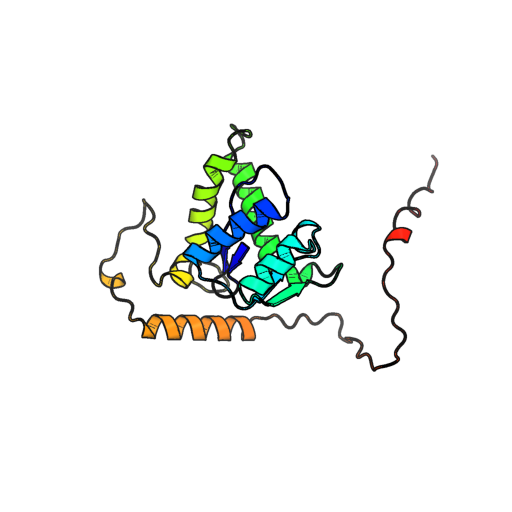.50 181 ASP A C 1
ATOM 1447 O O . ASP A 1 181 ? -4.514 -25.588 26.039 1.00 88.50 181 ASP A O 1
ATOM 1451 N N . LEU A 1 1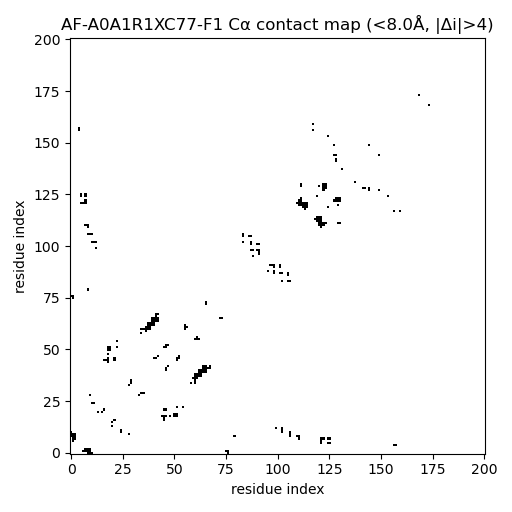82 ? -3.232 -26.649 27.552 1.00 84.69 182 LEU A N 1
ATOM 1452 C CA . LEU A 1 182 ? -2.792 -25.442 28.237 1.00 84.69 182 LEU A CA 1
ATOM 1453 C C . LEU A 1 182 ? -1.560 -24.883 27.529 1.00 84.69 182 LEU A C 1
ATOM 1455 O O . LEU A 1 182 ? -0.475 -25.460 27.575 1.00 84.69 182 LEU A O 1
ATOM 1459 N N . VAL A 1 183 ? -1.728 -23.723 26.900 1.00 81.62 183 VAL A N 1
ATOM 1460 C CA . VAL A 1 183 ? -0.646 -23.001 26.227 1.00 81.62 183 VAL A CA 1
ATOM 1461 C C . VAL A 1 183 ? -0.275 -21.747 27.007 1.00 81.62 183 VAL A C 1
ATOM 1463 O O . VAL A 1 183 ? -1.133 -20.976 27.439 1.00 81.62 183 VAL A O 1
ATOM 1466 N N . ILE A 1 184 ? 1.025 -21.523 27.188 1.00 81.06 184 ILE A N 1
ATOM 1467 C CA . ILE A 1 184 ? 1.525 -20.304 27.825 1.00 81.06 184 ILE A CA 1
ATOM 1468 C C . ILE A 1 184 ? 1.555 -19.197 26.771 1.00 81.06 184 ILE A C 1
ATOM 1470 O O . ILE A 1 184 ? 2.266 -19.290 25.771 1.00 81.06 184 ILE A O 1
ATOM 1474 N N . ILE A 1 185 ? 0.795 -18.128 27.005 1.00 73.88 185 ILE A N 1
ATOM 1475 C CA . ILE A 1 185 ? 0.793 -16.940 26.148 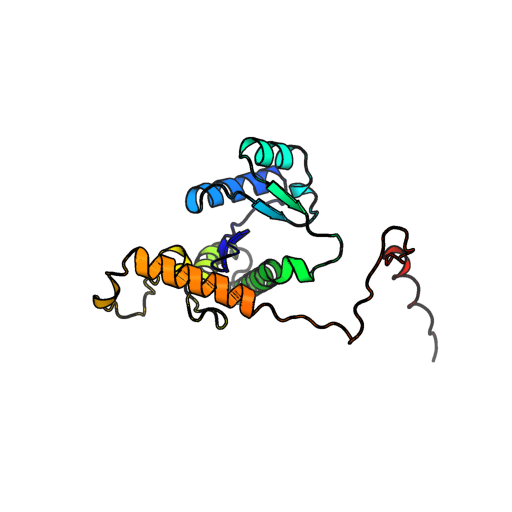1.00 73.88 185 ILE A CA 1
ATOM 1476 C C . ILE A 1 185 ? 1.809 -15.940 26.697 1.00 73.88 185 ILE A C 1
ATOM 1478 O O . ILE A 1 185 ? 1.808 -15.601 27.880 1.00 73.88 185 ILE A O 1
ATOM 1482 N N . LEU A 1 186 ? 2.681 -15.443 25.824 1.00 64.19 186 LEU A N 1
ATOM 1483 C CA . LEU A 1 186 ? 3.754 -14.531 26.198 1.00 64.19 186 LEU A CA 1
ATOM 1484 C C . LEU A 1 186 ? 3.184 -13.156 26.604 1.00 64.19 186 LEU A C 1
ATOM 1486 O O . LEU A 1 186 ? 2.716 -12.391 25.760 1.00 64.19 186 LEU A O 1
ATOM 1490 N N . ASN A 1 187 ? 3.230 -12.837 27.901 1.00 65.00 187 ASN A N 1
ATOM 1491 C CA . ASN A 1 187 ? 2.754 -11.568 28.458 1.00 65.00 187 ASN A CA 1
ATOM 1492 C C . ASN A 1 187 ? 3.859 -10.496 28.398 1.00 65.00 187 ASN A C 1
ATOM 1494 O O . ASN A 1 187 ? 4.933 -10.652 28.979 1.00 65.00 187 ASN A O 1
ATOM 1498 N N . LYS A 1 188 ? 3.608 -9.392 27.684 1.00 60.16 188 LYS A N 1
ATOM 1499 C CA . LYS A 1 188 ? 4.617 -8.348 27.428 1.00 60.16 188 LYS A CA 1
ATOM 1500 C C . LYS A 1 188 ? 4.788 -7.326 28.554 1.00 60.16 188 LYS A C 1
ATOM 1502 O O . LYS A 1 188 ? 5.802 -6.630 28.545 1.00 60.16 188 LYS A O 1
ATOM 1507 N N . SER A 1 189 ? 3.876 -7.247 29.524 1.00 55.25 189 SER A N 1
ATOM 1508 C CA . SER A 1 189 ? 3.977 -6.292 30.643 1.00 55.25 189 SER A CA 1
ATOM 1509 C C . SER A 1 189 ? 5.164 -6.578 31.572 1.00 55.25 189 SER A C 1
ATOM 1511 O O . SER A 1 189 ? 5.640 -5.684 32.256 1.00 55.25 189 SER A O 1
ATOM 1513 N N . ILE A 1 190 ? 5.680 -7.810 31.553 1.00 56.81 190 ILE A N 1
ATOM 1514 C CA . ILE A 1 190 ? 6.748 -8.300 32.441 1.00 56.81 190 ILE A CA 1
ATOM 1515 C C . ILE A 1 190 ? 8.156 -7.966 31.900 1.00 56.81 190 ILE A C 1
ATOM 1517 O O . ILE A 1 190 ? 9.149 -8.054 32.613 1.00 56.81 190 ILE A O 1
ATOM 1521 N N . ARG A 1 191 ? 8.284 -7.536 30.637 1.00 44.00 191 ARG A N 1
ATOM 1522 C CA . ARG A 1 191 ? 9.583 -7.478 29.939 1.00 44.00 191 ARG A CA 1
ATOM 1523 C C . ARG A 1 191 ? 10.437 -6.229 30.229 1.00 44.00 191 ARG A C 1
ATOM 1525 O O . ARG A 1 191 ? 11.516 -6.120 29.660 1.00 44.00 191 ARG A O 1
ATOM 1532 N N . LYS A 1 192 ? 9.983 -5.268 31.044 1.00 44.62 192 LYS A N 1
ATOM 1533 C CA . LYS A 1 192 ? 10.685 -3.975 31.222 1.00 44.62 192 LYS A CA 1
ATOM 1534 C C . LYS A 1 192 ? 11.316 -3.712 32.595 1.00 44.62 192 LYS A C 1
ATOM 1536 O O . LYS A 1 192 ? 11.917 -2.654 32.746 1.00 44.62 192 LYS A O 1
ATOM 1541 N N . GLU A 1 193 ? 11.255 -4.638 33.554 1.00 40.56 193 GLU A N 1
ATOM 1542 C CA . GLU A 1 193 ? 11.776 -4.392 34.917 1.00 40.56 193 GLU A CA 1
ATOM 1543 C C . GLU A 1 193 ? 13.022 -5.196 35.327 1.00 40.56 193 GLU A C 1
ATOM 1545 O O . GLU A 1 193 ? 13.585 -4.920 36.380 1.00 40.56 193 GLU A O 1
ATOM 1550 N N . SER A 1 194 ? 13.542 -6.114 34.508 1.00 41.03 194 SER A N 1
ATOM 1551 C CA . SER A 1 194 ? 14.657 -6.989 34.920 1.00 41.03 194 SER A CA 1
ATOM 1552 C C . SER A 1 194 ? 16.043 -6.637 34.349 1.00 41.03 194 SER A C 1
ATOM 1554 O O . SER A 1 194 ? 16.896 -7.513 34.277 1.00 41.03 194 SER A O 1
ATOM 1556 N N . GLU A 1 195 ? 16.304 -5.383 33.957 1.00 40.59 195 GLU A N 1
ATOM 1557 C CA . GLU A 1 195 ? 17.648 -4.917 33.534 1.00 40.59 195 GLU A CA 1
ATOM 1558 C C . GLU A 1 195 ? 18.078 -3.610 34.237 1.00 40.59 195 GLU A C 1
ATOM 1560 O O . GLU A 1 195 ? 18.684 -2.715 33.652 1.00 40.59 195 GLU A O 1
ATOM 1565 N N . LYS A 1 196 ? 17.777 -3.485 35.535 1.00 40.62 196 LYS A N 1
ATOM 1566 C CA . LYS A 1 196 ? 18.436 -2.515 36.427 1.00 40.62 196 LYS A CA 1
ATOM 1567 C C . LYS A 1 196 ? 18.949 -3.221 37.675 1.00 40.62 196 LYS A C 1
ATOM 1569 O O . LYS A 1 196 ? 18.335 -3.141 38.732 1.00 40.62 196 LYS A O 1
ATOM 1574 N N . SER A 1 197 ? 20.059 -3.937 37.555 1.00 35.38 197 SER A N 1
ATOM 1575 C CA . SER A 1 197 ? 20.868 -4.334 38.717 1.00 35.38 197 SER A CA 1
ATOM 1576 C C . SER A 1 197 ? 22.194 -4.949 38.285 1.00 35.38 197 SER A C 1
ATOM 1578 O O . SER A 1 197 ? 22.383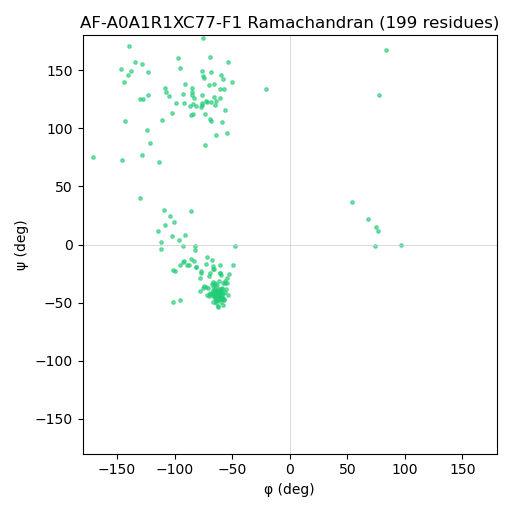 -6.145 38.401 1.00 35.38 197 SER A O 1
ATOM 1580 N N . TYR A 1 198 ? 23.126 -4.102 37.844 1.00 35.12 198 TYR A N 1
ATOM 1581 C CA . TYR A 1 198 ? 24.539 -4.245 38.203 1.00 35.12 198 TYR A CA 1
ATOM 1582 C C . TYR A 1 198 ? 25.119 -2.833 38.383 1.00 35.12 198 TYR A C 1
ATOM 1584 O O . TYR A 1 198 ? 25.250 -2.072 37.427 1.00 35.12 198 TYR A O 1
ATOM 1592 N N . GLN A 1 199 ? 25.357 -2.460 39.643 1.00 34.78 199 GLN A N 1
ATOM 1593 C CA . GLN A 1 199 ? 26.173 -1.318 40.059 1.00 34.78 199 GLN A CA 1
ATOM 1594 C C . GLN A 1 199 ? 27.604 -1.804 40.370 1.00 34.78 199 GLN A C 1
ATOM 1596 O O . GLN A 1 199 ? 27.758 -2.919 40.867 1.00 34.78 199 GLN A O 1
ATOM 1601 N N . THR A 1 200 ? 28.568 -0.883 40.193 1.00 31.94 200 THR A N 1
ATOM 1602 C CA . THR A 1 200 ? 29.923 -0.812 40.805 1.00 31.94 200 THR A CA 1
ATOM 1603 C C . THR A 1 200 ? 30.969 -1.758 40.184 1.00 31.94 200 THR A C 1
ATOM 1605 O O . THR A 1 200 ? 30.702 -2.942 40.020 1.00 31.94 200 THR A O 1
ATOM 1608 N N . VAL A 1 201 ? 32.172 -1.335 39.765 1.00 38.00 201 VAL A N 1
ATOM 1609 C CA . VAL A 1 201 ? 33.126 -0.303 40.241 1.00 38.00 201 VAL A CA 1
ATOM 1610 C C . VAL A 1 201 ? 33.596 0.592 39.097 1.00 38.00 201 VAL A C 1
ATOM 1612 O O . VAL A 1 201 ? 33.826 0.049 37.995 1.00 38.00 201 VAL A O 1
#

Secondary structure (DSSP, 8-state):
-B-TTT--B-----S---HHHHHHHHHHHHHHH---SEEEE---TTTSSHHHHHHHHHTTPEEEEPPTT-GGGGHHHHHHHHHHHHHHHHHTSS-GGGTHHHHHHHHHHHHHSPPTTTSS-HHHHHHSS----TT----GGGG---HHHHHHHHHHHHHHHHHTS-----SS-PPP--TT-------GGGTTSSS------

Organism: NCBI:txid133412

Radius of gyration: 21.66 Å; Cα contacts (8 Å, |Δi|>4): 155; chains: 1; bounding box: 54×50×72 Å

Foldseek 3Di:
DADPLLRQDADADDPDDALVVVLVSVVVVCVPVNQDQEDEDEPDPSCPDPVNVVSCVVSNYHYHYDDPPPCVVVVSVVVVVVQLVVVLCVVCVPPNVCSRVCNVVSSLCQQQDQDPQLSHGSVCLVPVAHDDDPPDDDDPVSVDDDPVNSVVSSVVSVVSVVVPPPPPPDDPDDDDDDPPDDDDDDDPVPPPPPPPDDDDD

Sequence (201 aa):
MVEVLTGFPFAEATTDTTAVSAIQVLSKSFSIFGIPSRITIDRGTSFTSNKFNEYCNYNNIMINLLPAYQPEWAGAVEKLSYTVRYSITKSSIHQKDLWDNYLNKILFALRARVHSKTGYSPYFLFFGIEPNLSNTLIDESYLIQSKEARVTELDKLAASRFGLQCDRFGSSKVPVFEKQDLVIILNKSIRKESEKSYQTV

pLDDT: mean 78.14, std 16.93, range [31.94, 96.0]

Solvent-accessible surface area (backbone atoms only — not comparable to full-atom values): 12724 Å² total; per-residue (Å²): 95,62,44,80,92,47,57,34,70,47,88,80,90,69,98,63,76,46,37,66,55,52,50,51,56,48,51,60,47,27,75,75,75,46,81,53,65,63,46,80,41,64,82,48,70,33,64,70,30,68,71,36,49,51,53,30,57,76,65,62,31,43,80,43,70,52,64,87,93,49,65,80,82,45,43,71,59,52,54,48,52,49,51,50,52,53,50,40,58,66,73,16,69,91,43,65,92,55,35,67,77,46,46,62,58,50,47,49,52,59,24,58,42,62,36,88,88,74,74,45,20,17,36,30,61,70,73,64,45,75,70,90,48,102,87,59,84,83,62,77,83,69,78,74,65,54,74,63,59,49,49,54,51,51,50,50,48,52,52,47,51,64,71,62,52,72,80,76,76,61,67,101,69,78,84,84,82,61,95,88,63,89,76,89,75,91,69,73,88,70,74,79,74,86,85,81,83,86,79,88,133

Mean predicted aligned error: 12.1 Å